Protein AF-A0A6G0UX53-F1 (afdb_monomer)

Nearest PDB structures (foldseek):
  3hiu-assembly1_B  TM=3.115E-01  e=7.533E+00  Xanthomonas campestris pv. campestris
  7sqc-assembly1_1H  TM=2.132E-01  e=3.602E+00  Chlamydomonas reinhardtii
  4e40-assembly1_A  TM=2.428E-01  e=8.931E+00  Trypanosoma congolense IL3000

pLDDT: mean 70.77, std 13.59, range [37.44, 91.38]

Foldseek 3Di:
DDDDVVVVVVVVLVPPPDPDPPPVSVVVVVVVVVVVVVVVVCVVCVCVVPPDVLLVQFPDDPVLSVLLNVLLVLLVVLLVVLVVDDDDDPVVVVSVVLNVLSVVLSVVLSVLRSDPDPDAPVNDDDPPDDPVVVCVVPPPPDPPPVCVVVVVVVVVRVVVNVVSSVVSVVSSVSSVVSSVVSVVVVVVVVVVVD

Solvent-accessible surface area (backbone atoms only — not comparable to full-atom values): 11468 Å² total; per-residue (Å²): 136,86,75,67,73,70,64,48,59,69,50,49,76,75,66,71,89,58,102,65,59,69,64,58,54,52,51,50,52,51,48,53,50,51,53,51,51,49,50,52,48,52,56,46,49,64,38,49,79,69,43,51,67,58,54,70,62,37,88,55,57,71,68,59,46,51,47,52,53,52,50,50,53,50,52,52,50,51,47,52,54,57,70,71,52,91,71,72,70,76,63,41,57,61,48,50,52,52,48,50,51,51,53,50,50,50,53,48,46,55,61,64,52,48,46,100,58,96,73,46,91,86,76,52,85,73,78,87,72,55,68,67,59,52,41,68,74,63,48,93,61,75,71,71,70,64,46,56,58,53,51,55,50,52,50,53,50,51,52,48,51,49,55,52,50,54,51,50,53,50,49,50,51,53,49,51,52,55,51,47,56,48,49,55,50,53,52,51,54,56,64,72,78,106

Sequence (194 aa):
MNLPKEGLKMAECLEDTSNQDSDRNMDSCSFLKEQFDIFKHDYREAFDEHGHETLANLSLTPELKKEVVNTLRKLQKAKIGIESHNFKGEDRENIADLLYKISTVQQELERVSRGKTEFSIQNVELPKYDEDAIKALFGEQNPNIENNQAKKTIEKLCDFNRIFEDKISGVIGAAILLLNEYNEFEEYIKSINN

Structure (mmCIF, N/CA/C/O backbone):
data_AF-A0A6G0UX53-F1
#
_entry.id   AF-A0A6G0UX53-F1
#
loop_
_atom_site.group_PDB
_atom_site.id
_atom_site.type_symbol
_atom_site.label_atom_id
_atom_site.label_alt_id
_atom_site.label_comp_id
_atom_site.label_asym_id
_atom_site.label_entity_id
_atom_site.label_seq_id
_atom_site.pdbx_PDB_ins_code
_atom_site.Cartn_x
_atom_site.Cartn_y
_atom_site.Cartn_z
_atom_site.occupancy
_atom_site.B_iso_or_equiv
_atom_site.auth_seq_id
_atom_site.auth_comp_id
_atom_site.auth_asym_id
_atom_site.auth_atom_id
_atom_site.pdbx_PDB_model_num
ATOM 1 N N . MET A 1 1 ? 28.965 -22.938 -12.477 1.00 37.44 1 MET A N 1
ATOM 2 C CA . 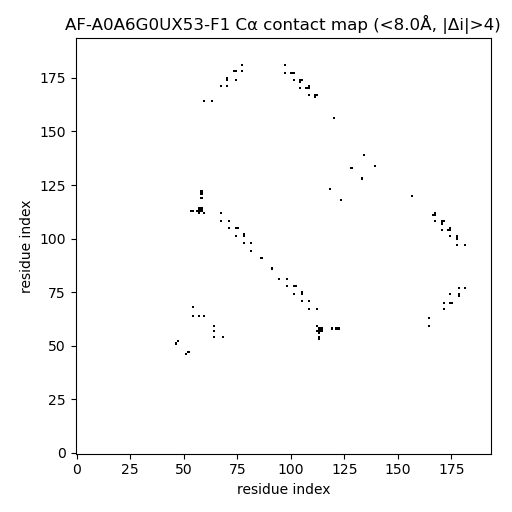MET A 1 1 ? 28.259 -22.079 -11.504 1.00 37.44 1 MET A CA 1
ATOM 3 C C . MET A 1 1 ? 28.703 -20.653 -11.762 1.00 37.44 1 MET A C 1
ATOM 5 O O . MET A 1 1 ? 29.869 -20.362 -11.544 1.00 37.44 1 MET A O 1
ATOM 9 N N . ASN A 1 2 ? 27.824 -19.817 -12.314 1.00 42.81 2 ASN A N 1
ATOM 10 C CA . ASN A 1 2 ? 28.111 -18.408 -12.580 1.00 42.81 2 ASN A CA 1
ATOM 11 C C . ASN A 1 2 ? 27.698 -17.588 -11.359 1.00 42.81 2 ASN A C 1
ATOM 13 O O . ASN A 1 2 ? 26.519 -17.550 -11.014 1.00 42.81 2 ASN A O 1
ATOM 17 N N . LEU A 1 3 ? 28.678 -16.974 -10.702 1.00 47.44 3 LEU A N 1
ATOM 18 C CA . LEU A 1 3 ? 28.453 -15.975 -9.664 1.00 47.44 3 LEU A CA 1
ATOM 19 C C . LEU A 1 3 ? 27.872 -14.687 -10.287 1.00 47.44 3 LEU A C 1
ATOM 21 O O . LEU A 1 3 ? 28.187 -14.371 -11.439 1.00 47.44 3 LEU A O 1
ATOM 25 N N . PRO A 1 4 ? 27.032 -13.938 -9.553 1.00 49.31 4 PRO A N 1
ATOM 26 C CA . PRO A 1 4 ? 26.495 -12.658 -10.006 1.00 49.31 4 PRO A CA 1
ATOM 27 C C . PRO A 1 4 ? 27.624 -11.635 -10.211 1.00 49.31 4 PRO A C 1
ATOM 29 O O . PRO A 1 4 ? 28.422 -11.377 -9.309 1.00 49.31 4 PRO A O 1
ATOM 32 N N . LYS A 1 5 ? 27.677 -11.040 -11.410 1.00 53.00 5 LYS A N 1
ATOM 33 C CA . LYS A 1 5 ? 28.740 -10.125 -11.875 1.00 53.00 5 LYS A CA 1
ATOM 34 C C . LYS A 1 5 ? 28.878 -8.829 -11.055 1.00 53.00 5 LYS A C 1
ATOM 36 O O . LYS A 1 5 ? 29.887 -8.147 -11.169 1.00 53.00 5 LYS A O 1
ATOM 41 N N . GLU A 1 6 ? 27.908 -8.494 -10.210 1.00 51.88 6 GLU A N 1
ATOM 42 C CA . GLU A 1 6 ? 27.932 -7.276 -9.384 1.00 51.88 6 GLU A CA 1
ATOM 43 C C . GLU A 1 6 ? 28.709 -7.451 -8.072 1.00 51.88 6 GLU A C 1
ATOM 45 O O . GLU A 1 6 ? 29.340 -6.508 -7.604 1.00 51.88 6 GLU A O 1
ATOM 50 N N . GLY A 1 7 ? 28.765 -8.672 -7.527 1.00 46.78 7 GLY A N 1
ATOM 51 C CA . GLY A 1 7 ? 29.632 -8.988 -6.384 1.00 46.78 7 GLY A CA 1
ATOM 52 C C . GLY A 1 7 ? 31.119 -9.019 -6.754 1.00 46.78 7 GLY A C 1
ATOM 53 O O . GLY A 1 7 ? 31.970 -8.814 -5.894 1.00 46.78 7 GLY A O 1
ATOM 54 N N . LEU A 1 8 ? 31.428 -9.219 -8.040 1.00 46.94 8 LEU A N 1
ATOM 55 C CA . LEU A 1 8 ? 32.789 -9.152 -8.575 1.00 46.94 8 LEU A CA 1
ATOM 56 C C . LEU A 1 8 ? 33.322 -7.715 -8.609 1.00 46.94 8 LEU A C 1
ATOM 58 O O . LEU A 1 8 ? 34.470 -7.520 -8.242 1.00 46.94 8 LEU A O 1
ATOM 62 N N . LYS A 1 9 ? 32.495 -6.703 -8.912 1.00 51.44 9 LYS A N 1
ATOM 63 C CA . LYS A 1 9 ? 32.919 -5.285 -8.895 1.00 51.44 9 LYS A CA 1
ATOM 64 C C . LYS A 1 9 ? 33.388 -4.804 -7.519 1.00 51.44 9 LYS A C 1
ATOM 66 O O . LYS A 1 9 ? 34.282 -3.974 -7.431 1.00 51.44 9 LYS A O 1
ATOM 71 N N . MET A 1 10 ? 32.797 -5.337 -6.449 1.00 51.09 10 MET A N 1
ATOM 72 C CA . MET A 1 10 ? 33.201 -5.029 -5.070 1.00 51.09 10 MET A CA 1
ATOM 73 C C . MET A 1 10 ? 34.500 -5.745 -4.664 1.00 51.09 10 MET A C 1
ATOM 75 O O . MET A 1 10 ? 35.209 -5.261 -3.786 1.00 51.09 10 MET A O 1
ATOM 79 N N . ALA A 1 11 ? 34.806 -6.889 -5.285 1.00 49.06 11 ALA A N 1
ATOM 80 C CA . ALA A 1 11 ? 36.058 -7.619 -5.088 1.00 49.06 11 ALA A CA 1
ATOM 81 C C . ALA A 1 11 ? 37.197 -7.063 -5.964 1.00 49.06 11 ALA A C 1
ATOM 83 O O . ALA A 1 11 ? 38.346 -7.045 -5.539 1.00 49.06 11 ALA A O 1
ATOM 84 N N . GLU A 1 12 ? 36.875 -6.532 -7.145 1.00 48.47 12 GLU A N 1
ATOM 85 C CA . GLU A 1 12 ? 37.822 -5.917 -8.083 1.00 48.47 12 GLU A CA 1
ATOM 86 C C . GLU A 1 12 ? 38.477 -4.653 -7.488 1.00 48.47 12 GLU A C 1
ATOM 88 O O . GLU A 1 12 ? 39.658 -4.410 -7.710 1.00 48.47 12 GLU A O 1
ATOM 93 N N . CYS A 1 13 ? 37.778 -3.919 -6.606 1.00 52.25 13 CYS A N 1
ATOM 94 C CA . CYS A 1 13 ? 38.358 -2.811 -5.827 1.00 52.25 13 CYS A CA 1
ATOM 95 C C . CYS A 1 13 ? 39.458 -3.234 -4.830 1.00 52.25 13 CYS A C 1
ATOM 97 O O . CYS A 1 13 ? 40.158 -2.368 -4.307 1.00 52.25 13 CYS A O 1
ATOM 99 N N . LEU A 1 14 ? 39.597 -4.530 -4.528 1.00 51.19 14 LEU A N 1
ATOM 100 C CA . LEU A 1 14 ? 40.622 -5.068 -3.625 1.00 51.19 14 LEU A CA 1
ATOM 101 C C . LEU A 1 14 ? 41.797 -5.726 -4.368 1.00 51.19 14 LEU A C 1
ATOM 103 O O . LEU A 1 14 ? 42.825 -5.975 -3.740 1.00 51.19 14 LEU A O 1
ATOM 107 N N . GLU A 1 15 ? 41.666 -5.996 -5.672 1.00 53.09 15 GLU A N 1
ATOM 108 C CA . GLU A 1 15 ? 42.663 -6.728 -6.471 1.00 53.09 15 GLU A CA 1
ATOM 109 C C . GLU A 1 15 ? 43.433 -5.860 -7.480 1.00 53.09 15 GLU A C 1
ATOM 111 O O . GLU A 1 15 ? 44.261 -6.386 -8.224 1.00 53.09 15 GLU A O 1
ATOM 116 N N . ASP A 1 16 ? 43.244 -4.537 -7.495 1.00 51.94 16 ASP A N 1
ATOM 117 C CA . ASP A 1 16 ? 43.984 -3.673 -8.418 1.00 51.94 16 ASP A CA 1
ATOM 118 C C . ASP A 1 16 ? 45.380 -3.325 -7.866 1.00 51.94 16 ASP A C 1
ATOM 120 O O . ASP A 1 16 ? 45.638 -2.286 -7.254 1.00 51.94 16 ASP A O 1
ATOM 124 N N . THR A 1 17 ? 46.313 -4.259 -8.059 1.00 54.50 17 THR A N 1
ATOM 125 C CA . THR A 1 17 ? 47.750 -4.081 -7.831 1.00 54.50 17 THR A CA 1
ATOM 126 C C . THR A 1 17 ? 48.384 -3.274 -8.964 1.00 54.50 17 THR A C 1
ATOM 128 O O . THR A 1 17 ? 49.238 -3.775 -9.701 1.00 54.50 17 THR A O 1
ATOM 131 N N . SER A 1 18 ? 48.001 -2.010 -9.119 1.00 53.88 18 SER A N 1
ATOM 132 C CA . SER A 1 18 ? 48.781 -1.079 -9.930 1.00 53.88 18 SER A CA 1
ATOM 133 C C . SER A 1 18 ? 48.847 0.291 -9.261 1.00 53.88 18 SER A C 1
ATOM 135 O O . SER A 1 18 ? 47.868 0.794 -8.728 1.00 53.88 18 SER A O 1
ATOM 137 N N . ASN A 1 19 ? 50.059 0.845 -9.197 1.00 56.44 19 ASN A N 1
ATOM 138 C CA . ASN A 1 19 ? 50.432 2.076 -8.499 1.00 56.44 19 ASN A CA 1
ATOM 139 C C . ASN A 1 19 ? 49.679 3.325 -9.013 1.00 56.44 19 ASN A C 1
ATOM 141 O O . ASN A 1 19 ? 50.285 4.186 -9.652 1.00 56.44 19 ASN A O 1
ATOM 145 N N . GLN A 1 20 ? 48.383 3.452 -8.733 1.00 57.09 20 GLN A N 1
ATOM 146 C CA . GLN A 1 20 ? 47.599 4.657 -8.989 1.00 57.09 20 GLN A CA 1
ATOM 147 C C . GLN A 1 20 ? 46.840 5.093 -7.732 1.00 57.09 20 GLN A C 1
ATOM 149 O O . GLN A 1 20 ? 45.998 4.375 -7.209 1.00 57.09 20 GLN A O 1
ATOM 154 N N . ASP A 1 21 ? 47.218 6.286 -7.258 1.00 62.38 21 ASP A N 1
ATOM 155 C CA . ASP A 1 21 ? 46.552 7.179 -6.303 1.00 62.38 21 ASP A CA 1
ATOM 156 C C . ASP A 1 21 ? 45.570 6.514 -5.320 1.00 62.38 21 ASP A C 1
ATOM 158 O O . ASP A 1 21 ? 44.351 6.663 -5.427 1.00 62.38 21 ASP A O 1
ATOM 162 N N . SER A 1 22 ? 46.115 5.863 -4.286 1.00 62.09 22 SER A N 1
ATOM 163 C CA . SER A 1 22 ? 45.350 5.410 -3.110 1.00 62.09 22 SER A CA 1
ATOM 164 C C . SER A 1 22 ? 44.462 6.521 -2.527 1.00 62.09 22 SER A C 1
ATOM 166 O O . SER A 1 22 ? 43.356 6.239 -2.066 1.00 62.09 22 SER A O 1
ATOM 168 N N . ASP A 1 23 ? 44.919 7.776 -2.584 1.00 69.00 23 ASP A N 1
ATOM 169 C CA . ASP A 1 23 ? 44.151 8.943 -2.139 1.00 69.00 23 ASP A CA 1
ATOM 170 C C . ASP A 1 23 ? 42.909 9.180 -3.009 1.00 69.00 23 ASP A C 1
ATOM 172 O O . ASP A 1 23 ? 41.821 9.374 -2.476 1.00 69.00 23 ASP A O 1
ATOM 176 N N . ARG A 1 24 ? 43.007 9.046 -4.340 1.00 69.75 24 ARG A N 1
ATOM 177 C CA . ARG A 1 24 ? 41.840 9.176 -5.232 1.00 69.75 24 ARG A CA 1
ATOM 178 C C . ARG A 1 24 ? 40.802 8.088 -4.998 1.00 69.75 24 ARG A C 1
ATOM 180 O O . ARG A 1 24 ? 39.605 8.366 -5.057 1.00 69.75 24 ARG A O 1
ATOM 187 N N . ASN A 1 25 ? 41.239 6.858 -4.734 1.00 66.81 25 ASN A N 1
ATOM 188 C CA . ASN A 1 25 ? 40.312 5.774 -4.420 1.00 66.81 25 ASN A CA 1
ATOM 189 C C . ASN A 1 25 ? 39.605 6.023 -3.083 1.00 66.81 25 ASN A C 1
ATOM 191 O O . ASN A 1 25 ? 38.387 5.854 -2.998 1.00 66.81 25 ASN A O 1
ATOM 195 N N . MET A 1 26 ? 40.32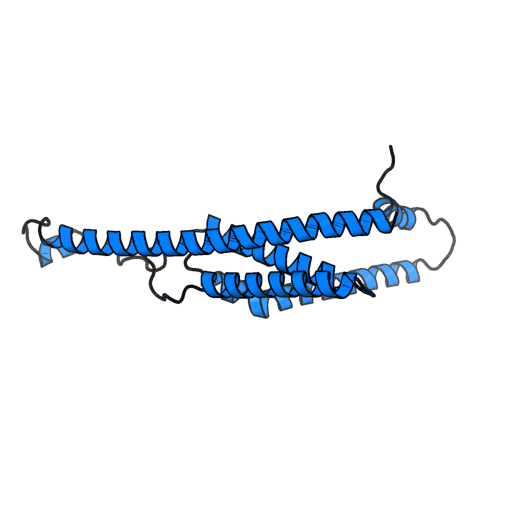8 6.507 -2.073 1.00 73.06 26 MET A N 1
ATOM 196 C CA . MET A 1 26 ? 39.757 6.874 -0.778 1.00 73.06 26 MET A CA 1
ATOM 197 C C . MET A 1 26 ? 38.771 8.049 -0.886 1.00 73.06 26 MET A C 1
ATOM 199 O O . MET A 1 26 ? 37.683 7.981 -0.306 1.00 73.06 26 MET A O 1
ATOM 203 N N . ASP A 1 27 ? 39.093 9.067 -1.685 1.00 74.12 27 ASP A N 1
ATOM 204 C CA . ASP A 1 27 ? 38.204 10.195 -1.977 1.00 74.12 27 ASP A CA 1
ATOM 205 C C . ASP A 1 27 ? 36.942 9.731 -2.714 1.00 74.12 27 ASP A C 1
ATOM 207 O O . ASP A 1 27 ? 35.829 10.107 -2.345 1.00 74.12 27 ASP A O 1
ATOM 211 N N . SER A 1 28 ? 37.083 8.846 -3.707 1.00 73.38 28 SER A N 1
ATOM 212 C CA . SER A 1 28 ? 35.943 8.313 -4.464 1.00 73.38 28 SER A CA 1
ATOM 213 C C . SER A 1 28 ? 35.008 7.462 -3.598 1.00 73.38 28 SER A C 1
ATOM 215 O O . SER A 1 28 ? 33.789 7.600 -3.684 1.00 73.38 28 SER A O 1
ATOM 217 N N . CYS A 1 29 ? 35.557 6.633 -2.705 1.00 76.06 29 CYS A N 1
ATOM 218 C CA . CYS A 1 29 ? 34.770 5.826 -1.774 1.00 76.06 29 CYS A CA 1
ATOM 219 C C . CYS A 1 29 ? 34.056 6.701 -0.741 1.00 76.06 29 CYS A C 1
ATOM 221 O O . CYS A 1 29 ? 32.897 6.447 -0.410 1.00 76.06 29 CYS A O 1
ATOM 223 N N . SER A 1 30 ? 34.732 7.743 -0.253 1.00 78.12 30 SER A N 1
ATOM 224 C CA . SER A 1 30 ? 34.153 8.706 0.687 1.00 78.12 30 SER A CA 1
ATOM 225 C C . SER A 1 30 ? 33.015 9.492 0.036 1.00 78.12 30 SER A C 1
ATOM 227 O O . SER A 1 30 ? 31.933 9.581 0.614 1.00 78.12 30 SER A O 1
ATOM 229 N N . PHE A 1 31 ? 33.209 9.948 -1.203 1.00 83.00 31 PHE A N 1
ATOM 230 C CA . PHE A 1 31 ? 32.180 10.618 -1.994 1.00 83.00 31 PHE A CA 1
ATOM 231 C C . PHE A 1 31 ? 30.973 9.709 -2.262 1.00 83.00 31 PHE A C 1
ATOM 233 O O . PHE A 1 31 ? 29.835 10.109 -2.036 1.00 83.00 31 PHE A O 1
ATOM 240 N N . LEU A 1 32 ? 31.193 8.461 -2.690 1.00 79.75 32 LEU A N 1
ATOM 241 C CA . LEU A 1 32 ? 30.105 7.505 -2.935 1.00 79.75 32 LEU A CA 1
ATOM 242 C C . LEU A 1 32 ? 29.309 7.197 -1.664 1.00 79.75 32 LEU A C 1
ATOM 244 O O . LEU A 1 32 ? 28.085 7.076 -1.713 1.00 79.75 32 LEU A O 1
ATOM 248 N N . LYS A 1 33 ? 29.991 7.098 -0.521 1.00 82.50 33 LYS A N 1
ATOM 249 C CA . LYS A 1 33 ? 29.342 6.916 0.777 1.00 82.50 33 LYS A CA 1
ATOM 250 C C . LYS A 1 33 ? 28.481 8.125 1.144 1.00 82.50 33 LYS A C 1
ATOM 252 O O . LYS A 1 33 ? 27.339 7.936 1.548 1.00 82.50 33 LYS A O 1
ATOM 257 N N . GLU A 1 34 ? 28.994 9.336 0.954 1.00 85.38 34 GLU A N 1
ATOM 258 C CA . GLU A 1 34 ? 28.255 10.574 1.208 1.00 85.38 34 GLU A CA 1
ATOM 259 C C . GLU A 1 34 ? 27.025 10.698 0.295 1.00 85.38 34 GLU A C 1
ATOM 261 O O . GLU A 1 34 ? 25.928 10.957 0.779 1.00 85.38 34 GLU A O 1
ATOM 266 N N . GLN A 1 35 ? 27.158 10.396 -1.001 1.00 85.62 35 GLN A N 1
ATOM 267 C CA . GLN A 1 35 ? 26.024 10.360 -1.934 1.00 85.62 35 GLN A CA 1
ATOM 268 C C . GLN A 1 35 ? 24.976 9.310 -1.543 1.00 85.62 35 GLN A C 1
ATOM 270 O O . GLN A 1 35 ? 23.776 9.555 -1.653 1.00 85.62 35 GLN A O 1
ATOM 275 N N . PHE A 1 36 ? 25.405 8.145 -1.054 1.00 80.50 36 PHE A N 1
ATOM 276 C CA . PHE A 1 36 ? 24.488 7.119 -0.565 1.00 80.50 36 PHE A CA 1
ATOM 277 C C . PHE A 1 36 ? 23.784 7.529 0.737 1.00 80.50 36 PHE A C 1
ATOM 279 O O . PHE A 1 36 ? 22.617 7.191 0.946 1.00 80.50 36 PHE A O 1
ATOM 286 N N . ASP A 1 37 ? 24.470 8.258 1.618 1.00 79.75 37 ASP A N 1
ATOM 287 C CA . ASP A 1 37 ? 23.883 8.807 2.840 1.00 79.75 37 ASP A CA 1
ATOM 288 C C . ASP A 1 37 ? 22.863 9.913 2.529 1.00 79.75 37 ASP A C 1
ATOM 290 O O . ASP A 1 37 ? 21.768 9.874 3.092 1.00 79.75 37 ASP A O 1
ATOM 294 N N . ILE A 1 38 ? 23.157 10.800 1.571 1.00 83.19 38 ILE A N 1
ATOM 295 C CA . ILE A 1 38 ? 22.213 11.799 1.041 1.00 83.19 38 ILE A CA 1
ATOM 296 C C . ILE A 1 38 ? 21.000 11.105 0.422 1.00 83.19 38 ILE A C 1
ATOM 298 O O . ILE A 1 38 ? 19.874 11.374 0.818 1.00 83.19 38 ILE A O 1
ATOM 302 N N . PHE A 1 39 ? 21.206 10.119 -0.455 1.00 79.31 39 PHE A N 1
ATOM 303 C CA . PHE A 1 39 ? 20.105 9.357 -1.045 1.00 79.31 39 PHE A CA 1
ATOM 304 C C . PHE A 1 39 ? 19.214 8.698 0.017 1.00 79.31 39 PHE A C 1
ATOM 306 O O . PHE A 1 39 ? 17.992 8.740 -0.088 1.00 79.31 39 PHE A O 1
ATOM 313 N N . LYS A 1 40 ? 19.795 8.086 1.058 1.00 77.56 40 LYS A N 1
ATOM 314 C CA . LYS A 1 40 ? 19.013 7.510 2.165 1.00 77.56 40 LYS A CA 1
ATOM 315 C C . LYS A 1 40 ? 18.251 8.577 2.940 1.00 77.56 40 LYS A C 1
ATOM 317 O O . LYS A 1 40 ? 17.145 8.288 3.388 1.00 77.56 40 LYS A O 1
ATOM 322 N N . HIS A 1 41 ? 18.855 9.740 3.159 1.00 76.19 41 HIS A N 1
ATOM 323 C CA . HIS A 1 41 ? 18.214 10.858 3.835 1.00 76.19 41 HIS A CA 1
ATOM 324 C C . HIS A 1 41 ? 17.018 11.349 3.021 1.00 76.19 41 HIS A C 1
ATOM 326 O O . HIS A 1 41 ? 15.901 11.284 3.518 1.00 76.19 41 HIS A O 1
ATOM 332 N N . ASP A 1 42 ? 17.226 11.676 1.747 1.00 70.81 42 ASP A N 1
ATOM 333 C CA . ASP A 1 42 ? 16.191 12.153 0.828 1.00 70.81 42 ASP A CA 1
ATOM 334 C C . ASP A 1 42 ? 15.087 11.108 0.626 1.00 70.81 42 ASP A C 1
ATOM 336 O O . ASP A 1 42 ? 13.905 11.432 0.606 1.00 70.81 42 ASP A O 1
ATOM 340 N N . TYR A 1 43 ? 15.444 9.822 0.541 1.00 68.50 43 TYR A N 1
ATOM 341 C CA . TYR A 1 43 ? 14.478 8.727 0.453 1.00 68.50 43 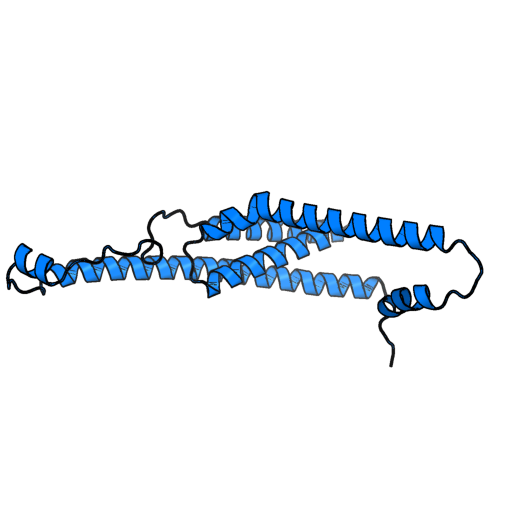TYR A CA 1
ATOM 342 C C . TYR A 1 43 ? 13.635 8.591 1.729 1.00 68.50 43 TYR A C 1
ATOM 344 O O . TYR A 1 43 ? 12.458 8.235 1.654 1.00 68.50 43 TYR A O 1
ATOM 352 N N . ARG A 1 44 ? 14.218 8.848 2.909 1.00 64.88 44 ARG A N 1
ATOM 353 C CA . ARG A 1 44 ? 13.491 8.833 4.188 1.00 64.88 44 ARG A CA 1
ATOM 354 C C . ARG A 1 44 ? 12.645 10.089 4.361 1.00 64.88 44 ARG A C 1
ATOM 356 O O . ARG A 1 44 ? 11.480 9.939 4.694 1.00 64.88 44 ARG A O 1
ATOM 363 N N . GLU A 1 45 ? 13.170 11.275 4.065 1.00 59.16 45 GLU A N 1
ATOM 364 C CA . GLU A 1 45 ? 12.415 12.534 4.111 1.00 59.16 45 GLU A CA 1
ATOM 365 C C . GLU A 1 45 ? 11.256 12.541 3.115 1.00 59.16 45 GLU A C 1
ATOM 367 O O . GLU A 1 45 ? 10.136 12.843 3.508 1.00 59.16 45 GLU A O 1
ATOM 372 N N . ALA A 1 46 ? 11.457 12.100 1.869 1.00 59.09 46 ALA A N 1
ATOM 373 C CA . ALA A 1 46 ? 10.371 11.972 0.894 1.00 59.09 46 ALA A CA 1
ATOM 374 C C . ALA A 1 46 ? 9.297 10.958 1.335 1.00 59.09 46 ALA A C 1
ATOM 376 O O . ALA A 1 46 ? 8.129 11.065 0.956 1.00 59.09 46 ALA A O 1
ATOM 377 N N . PHE A 1 47 ? 9.678 9.961 2.140 1.00 53.22 47 PHE A N 1
ATOM 378 C CA . PHE A 1 47 ? 8.741 9.008 2.733 1.00 53.22 47 PHE A CA 1
ATOM 379 C C . PHE A 1 47 ? 8.062 9.560 4.000 1.00 53.22 47 PHE A C 1
ATOM 381 O O . PHE A 1 47 ? 6.904 9.236 4.258 1.00 53.22 47 PHE A O 1
ATOM 388 N N . ASP A 1 48 ? 8.733 10.409 4.773 1.00 50.06 48 ASP A N 1
ATOM 389 C CA . ASP A 1 48 ? 8.202 11.018 5.994 1.00 50.06 48 ASP A CA 1
ATOM 390 C C . ASP A 1 48 ? 7.286 12.216 5.691 1.00 50.06 48 ASP A C 1
ATOM 392 O O . ASP A 1 48 ? 6.247 12.349 6.336 1.00 50.06 48 ASP A O 1
ATOM 396 N N . GLU A 1 49 ? 7.573 13.007 4.652 1.00 49.47 49 GLU A N 1
ATOM 397 C CA . GLU A 1 49 ? 6.777 14.176 4.249 1.00 49.47 49 GLU A CA 1
ATOM 398 C C . GLU A 1 49 ? 5.360 13.790 3.778 1.00 49.47 49 GLU A C 1
ATOM 400 O O . GLU A 1 49 ? 4.440 14.601 3.848 1.00 49.47 49 GLU A O 1
ATOM 405 N N . HIS A 1 50 ? 5.153 12.559 3.286 1.00 46.59 50 HIS A N 1
ATOM 406 C CA . HIS A 1 50 ? 3.861 12.114 2.729 1.00 46.59 50 HIS A CA 1
ATOM 407 C C . HIS A 1 50 ? 3.354 10.757 3.252 1.00 46.59 50 HIS A C 1
ATOM 409 O O . HIS A 1 50 ? 2.167 10.455 3.086 1.00 46.59 50 HIS A O 1
ATOM 415 N N . GLY A 1 51 ? 4.209 9.933 3.867 1.00 46.00 51 GLY A N 1
ATOM 416 C CA . GLY A 1 51 ? 3.928 8.526 4.166 1.00 46.00 51 GLY A CA 1
ATOM 417 C C . GLY A 1 51 ? 3.790 8.197 5.651 1.00 46.00 51 GLY A C 1
ATOM 418 O O . GLY A 1 51 ? 2.818 7.562 6.034 1.00 46.00 51 GLY A O 1
ATOM 419 N N . HIS A 1 52 ? 4.712 8.582 6.534 1.00 47.62 52 HIS A N 1
ATOM 420 C CA . HIS A 1 52 ? 4.660 8.068 7.915 1.00 47.62 52 HIS A CA 1
ATOM 421 C C . HIS A 1 52 ? 3.544 8.682 8.781 1.00 47.62 52 HIS A C 1
ATOM 423 O O . HIS A 1 52 ? 2.874 7.951 9.519 1.00 47.62 52 HIS A O 1
ATOM 429 N N . GLU A 1 53 ? 3.290 9.986 8.658 1.00 48.84 53 GLU A N 1
ATOM 430 C CA . GLU A 1 53 ? 2.266 10.695 9.443 1.00 48.84 53 GLU A CA 1
ATOM 431 C C . GLU A 1 53 ? 0.834 10.325 9.004 1.00 48.84 53 GLU A C 1
ATOM 433 O O . GLU A 1 53 ? -0.066 10.122 9.820 1.00 48.84 53 GLU A O 1
ATOM 438 N N . THR A 1 54 ? 0.632 10.110 7.703 1.00 50.88 54 THR A N 1
ATOM 439 C CA . THR A 1 54 ? -0.621 9.608 7.111 1.00 50.88 54 THR A CA 1
ATOM 440 C C . THR A 1 54 ? -0.895 8.146 7.461 1.00 50.88 54 THR A C 1
ATOM 442 O O . THR A 1 54 ? -2.057 7.751 7.561 1.00 50.88 54 THR A O 1
ATOM 445 N N . LEU A 1 55 ? 0.150 7.344 7.691 1.00 50.06 55 LEU A N 1
ATOM 446 C CA . LEU A 1 55 ? 0.028 5.945 8.103 1.00 50.06 55 LEU A CA 1
ATOM 447 C C . LEU A 1 55 ? -0.195 5.786 9.615 1.00 50.06 55 LEU A C 1
ATOM 449 O O . LEU A 1 55 ? -0.838 4.822 10.035 1.00 50.06 55 LEU A O 1
ATOM 453 N N . ALA A 1 56 ? 0.310 6.694 10.456 1.00 50.38 56 ALA A N 1
ATOM 454 C CA . ALA A 1 56 ? 0.087 6.664 11.906 1.00 50.38 56 ALA A CA 1
ATOM 455 C C . ALA A 1 56 ? -1.412 6.729 12.254 1.00 50.38 56 ALA A C 1
ATOM 457 O O . ALA A 1 56 ? -1.862 5.980 13.118 1.00 50.38 56 ALA A O 1
ATOM 458 N N . ASN A 1 57 ? -2.180 7.498 11.478 1.00 52.41 57 ASN A N 1
ATOM 459 C CA . ASN A 1 57 ? -3.612 7.746 11.670 1.00 52.41 57 ASN A CA 1
ATOM 460 C C . ASN A 1 57 ? -4.546 6.678 11.063 1.00 52.41 57 ASN A C 1
ATOM 462 O O . ASN A 1 57 ? -5.764 6.845 11.061 1.00 52.41 57 ASN A O 1
ATOM 466 N N . LEU A 1 58 ? -4.007 5.575 10.536 1.00 56.06 58 LEU A N 1
ATOM 467 C CA . LEU A 1 58 ? -4.820 4.478 10.007 1.00 56.06 58 LEU A CA 1
ATOM 468 C C . LEU A 1 58 ? -5.527 3.726 11.143 1.00 56.06 58 LEU A C 1
ATOM 470 O O . LEU A 1 58 ? -4.872 3.025 11.913 1.00 56.06 58 LEU A O 1
ATOM 474 N N . SER A 1 59 ? -6.859 3.814 11.191 1.00 61.03 59 SER A N 1
ATOM 475 C CA . SER A 1 59 ? -7.732 2.990 12.044 1.00 61.03 59 SER A CA 1
ATOM 476 C C . SER A 1 59 ? -7.884 1.567 11.473 1.00 61.03 59 SER A C 1
ATOM 478 O O . SER A 1 59 ? -8.991 1.127 11.161 1.00 61.03 59 SER A O 1
ATOM 480 N N . LEU A 1 60 ? -6.769 0.868 11.267 1.00 67.06 60 LEU A N 1
ATOM 481 C CA . LEU A 1 60 ? -6.742 -0.491 10.725 1.00 67.06 60 LEU A CA 1
ATOM 482 C C . LEU A 1 60 ? -6.088 -1.446 11.712 1.00 67.06 60 LEU A C 1
ATOM 484 O O . LEU A 1 60 ? -5.191 -1.055 12.464 1.00 67.06 60 LEU A O 1
ATOM 488 N N . THR A 1 61 ? -6.478 -2.716 11.628 1.00 72.69 61 THR A N 1
ATOM 489 C CA . THR A 1 61 ? -5.757 -3.806 12.285 1.00 72.69 61 THR A CA 1
ATOM 490 C C . THR A 1 61 ? -4.275 -3.786 11.884 1.00 72.69 61 THR A C 1
ATOM 492 O O . THR A 1 61 ? -3.931 -3.404 10.755 1.00 72.69 61 THR A O 1
ATOM 495 N N . PRO A 1 62 ? -3.356 -4.152 12.794 1.00 74.62 62 PRO A N 1
ATOM 496 C CA . PRO A 1 62 ? -1.920 -4.050 12.542 1.00 74.62 62 PRO A CA 1
ATOM 497 C C . PRO A 1 62 ? -1.472 -4.891 11.336 1.00 74.62 62 PRO A C 1
ATOM 499 O O . PRO A 1 62 ? -0.570 -4.478 10.600 1.00 74.62 62 PRO A O 1
ATOM 502 N N . GLU A 1 63 ? -2.125 -6.027 11.087 1.00 79.75 63 GLU A N 1
ATOM 503 C CA . GLU A 1 63 ? -1.898 -6.881 9.922 1.00 79.75 63 GLU A CA 1
ATOM 504 C C . GLU A 1 63 ? -2.278 -6.167 8.620 1.00 79.75 63 GLU A C 1
ATOM 506 O O . GLU A 1 63 ? -1.442 -6.041 7.721 1.00 79.75 63 GLU A O 1
ATOM 511 N N . LEU A 1 64 ? -3.500 -5.629 8.542 1.00 79.56 64 LEU A N 1
ATOM 512 C CA . LEU A 1 64 ? -4.005 -4.947 7.351 1.00 79.56 64 LEU A CA 1
ATOM 513 C C . LEU A 1 64 ? -3.235 -3.650 7.081 1.00 79.56 64 LEU A C 1
ATOM 515 O O . LEU A 1 64 ? -2.895 -3.344 5.941 1.00 79.56 64 LEU A O 1
ATOM 519 N N . LYS A 1 65 ? -2.861 -2.916 8.133 1.00 78.50 65 LYS A N 1
ATOM 520 C CA . LYS A 1 65 ? -1.992 -1.736 8.041 1.00 78.50 65 LYS A CA 1
ATOM 521 C C . LYS A 1 65 ? -0.649 -2.077 7.399 1.00 78.50 65 LYS A C 1
ATOM 523 O O . LYS A 1 65 ? -0.194 -1.373 6.497 1.00 78.50 65 LYS A O 1
ATOM 528 N N . LYS A 1 66 ? -0.009 -3.162 7.842 1.00 83.69 66 LYS A N 1
ATOM 529 C CA . LYS A 1 66 ? 1.249 -3.641 7.257 1.00 83.69 66 LYS A CA 1
ATOM 530 C C . LYS A 1 66 ? 1.065 -4.023 5.790 1.00 83.69 66 LYS A C 1
ATOM 532 O O . LYS A 1 66 ? 1.941 -3.731 4.975 1.00 83.69 66 LYS A O 1
ATOM 537 N N . GLU A 1 67 ? -0.049 -4.665 5.457 1.00 84.50 67 GLU A N 1
ATOM 538 C CA . GLU A 1 67 ? -0.364 -5.055 4.088 1.00 84.50 67 GLU A CA 1
ATOM 539 C C . GLU A 1 67 ? -0.521 -3.834 3.176 1.00 84.50 67 GLU A C 1
ATOM 541 O O . GLU A 1 67 ? 0.220 -3.740 2.199 1.00 84.50 67 GLU A O 1
ATOM 546 N N . VAL A 1 68 ? -1.337 -2.847 3.572 1.00 84.12 68 VAL A N 1
ATOM 547 C CA . VAL A 1 68 ? -1.519 -1.564 2.866 1.00 84.12 68 VAL A CA 1
ATOM 548 C C . VAL A 1 68 ? -0.174 -0.893 2.576 1.00 84.12 68 VAL A C 1
ATOM 550 O O . VAL A 1 68 ? 0.115 -0.548 1.428 1.00 84.12 68 VAL A O 1
ATOM 553 N N . VAL A 1 69 ? 0.683 -0.754 3.594 1.00 81.62 69 VAL A N 1
ATOM 554 C CA . VAL A 1 69 ? 2.009 -0.126 3.453 1.00 81.62 69 VAL A CA 1
ATOM 555 C C . VAL A 1 69 ? 2.890 -0.888 2.470 1.00 81.62 69 VAL A C 1
ATOM 557 O O . VAL A 1 69 ? 3.562 -0.286 1.631 1.00 81.62 69 VAL A O 1
ATOM 560 N N . ASN A 1 70 ? 2.900 -2.216 2.559 1.00 86.62 70 ASN A N 1
ATOM 561 C CA . ASN A 1 70 ? 3.691 -3.042 1.659 1.00 86.62 70 ASN A CA 1
ATOM 562 C C . ASN A 1 70 ? 3.195 -2.934 0.215 1.00 86.62 70 ASN A C 1
ATOM 564 O O . ASN A 1 70 ? 4.022 -2.821 -0.690 1.00 86.62 70 ASN A O 1
ATOM 568 N N . THR A 1 71 ? 1.880 -2.934 -0.013 1.00 86.06 71 THR A N 1
ATOM 569 C CA . THR A 1 71 ? 1.306 -2.730 -1.350 1.00 86.06 71 THR A CA 1
ATOM 570 C C . THR A 1 71 ? 1.613 -1.348 -1.908 1.00 86.06 71 THR A C 1
ATOM 572 O O . THR A 1 71 ? 2.077 -1.269 -3.041 1.00 86.06 71 THR A O 1
ATOM 575 N N . LEU A 1 72 ? 1.470 -0.276 -1.121 1.00 84.38 72 LEU A N 1
ATOM 576 C CA . LEU A 1 72 ? 1.813 1.085 -1.556 1.00 84.38 72 LEU A CA 1
ATOM 577 C C . LEU A 1 72 ? 3.282 1.188 -1.971 1.00 84.38 72 LEU A C 1
ATOM 579 O O . LEU A 1 72 ? 3.591 1.693 -3.047 1.00 84.38 72 LEU A O 1
ATOM 583 N N . ARG A 1 73 ? 4.195 0.621 -1.173 1.00 82.69 73 ARG A N 1
ATOM 584 C CA . ARG A 1 73 ? 5.626 0.584 -1.509 1.00 82.69 73 ARG A CA 1
ATOM 585 C C . ARG A 1 73 ? 5.904 -0.175 -2.802 1.00 82.69 73 ARG A C 1
ATOM 587 O O . ARG A 1 73 ? 6.758 0.245 -3.578 1.00 82.69 73 ARG A O 1
ATOM 594 N N . LYS A 1 74 ? 5.223 -1.299 -3.032 1.00 86.06 74 LYS A N 1
ATOM 595 C CA . LYS A 1 74 ? 5.370 -2.070 -4.274 1.00 86.06 74 LYS A CA 1
ATOM 596 C C . LYS A 1 74 ? 4.845 -1.289 -5.481 1.00 86.06 74 LYS A C 1
ATOM 598 O O . LYS A 1 74 ? 5.546 -1.233 -6.483 1.00 86.06 74 LYS A O 1
ATOM 603 N N . LEU A 1 75 ? 3.682 -0.643 -5.367 1.00 85.44 75 LEU A N 1
ATOM 604 C CA . LEU A 1 75 ? 3.111 0.197 -6.429 1.00 85.44 75 LEU A CA 1
ATOM 605 C C . LEU A 1 75 ? 4.024 1.379 -6.768 1.00 85.44 75 LEU A C 1
ATOM 607 O O . LEU A 1 75 ? 4.281 1.639 -7.939 1.00 85.44 75 LEU A O 1
ATOM 611 N N . GLN A 1 76 ? 4.581 2.045 -5.756 1.00 84.38 76 GLN A N 1
ATOM 612 C CA . GLN A 1 76 ? 5.512 3.153 -5.962 1.00 84.38 76 GLN A CA 1
ATOM 613 C C . GLN A 1 76 ? 6.806 2.695 -6.646 1.00 84.38 76 GLN A C 1
ATOM 615 O O . GLN A 1 76 ? 7.288 3.363 -7.557 1.00 84.38 76 GLN A O 1
ATOM 620 N N . LYS A 1 77 ? 7.346 1.532 -6.259 1.00 83.12 77 LYS A N 1
ATOM 621 C CA . LYS A 1 77 ? 8.495 0.929 -6.948 1.00 83.12 77 LYS A CA 1
ATOM 622 C C . LYS A 1 77 ? 8.181 0.589 -8.402 1.00 83.12 77 LYS A C 1
ATOM 624 O O . LYS A 1 77 ? 8.987 0.919 -9.261 1.00 83.12 77 LYS A O 1
ATOM 629 N N . ALA A 1 78 ? 7.028 -0.024 -8.671 1.00 82.06 78 ALA A N 1
ATOM 630 C CA . ALA A 1 78 ? 6.595 -0.343 -10.029 1.00 82.06 78 ALA A CA 1
ATOM 631 C C . ALA A 1 78 ? 6.453 0.928 -10.879 1.00 82.06 78 ALA A C 1
ATOM 633 O O . ALA A 1 78 ? 6.983 0.992 -11.982 1.00 82.06 78 ALA A O 1
ATOM 634 N N . LYS A 1 79 ? 5.835 1.982 -10.332 1.00 84.19 79 LYS A N 1
ATOM 635 C CA . LYS A 1 79 ? 5.714 3.286 -10.992 1.00 84.19 79 LYS A CA 1
ATOM 636 C C . LYS A 1 79 ? 7.080 3.865 -11.375 1.00 84.19 79 LYS A C 1
ATOM 638 O O . LYS A 1 79 ? 7.292 4.182 -12.540 1.00 84.19 79 LYS A O 1
ATOM 643 N N . ILE A 1 80 ? 8.011 3.951 -10.422 1.00 80.00 80 ILE A N 1
ATOM 644 C CA . ILE A 1 80 ? 9.367 4.467 -10.675 1.00 80.00 80 ILE A CA 1
ATOM 645 C C . ILE A 1 80 ? 10.110 3.576 -11.680 1.00 80.00 80 ILE A C 1
ATOM 647 O O . ILE A 1 80 ? 10.803 4.085 -12.556 1.00 80.00 80 ILE A O 1
ATOM 651 N N . GLY A 1 81 ? 9.952 2.252 -11.578 1.00 80.19 81 GLY A N 1
ATOM 652 C CA . GLY A 1 81 ? 10.537 1.292 -12.513 1.00 80.19 81 GLY A CA 1
ATOM 653 C C . GLY A 1 81 ? 10.079 1.558 -13.944 1.00 80.19 81 GLY A C 1
ATOM 654 O O . GLY A 1 81 ? 10.913 1.735 -14.830 1.00 80.19 81 GLY A O 1
ATOM 655 N N . ILE A 1 82 ? 8.769 1.706 -14.152 1.00 80.69 82 ILE A N 1
ATOM 656 C CA . ILE A 1 82 ? 8.195 2.065 -15.453 1.00 80.69 82 ILE A CA 1
ATOM 657 C C . ILE A 1 82 ? 8.732 3.422 -15.937 1.00 80.69 82 ILE A C 1
ATOM 659 O O . ILE A 1 82 ? 9.172 3.531 -17.078 1.00 80.69 82 ILE A O 1
ATOM 663 N N . GLU A 1 83 ? 8.727 4.451 -15.087 1.00 80.88 83 GLU A N 1
ATOM 664 C CA . GLU A 1 83 ? 9.187 5.803 -15.445 1.00 80.88 83 GLU A CA 1
ATOM 665 C C . GLU A 1 83 ? 10.682 5.858 -15.796 1.00 80.88 83 GLU A C 1
ATOM 667 O O . GLU A 1 83 ? 11.096 6.684 -16.609 1.00 80.88 83 GLU A O 1
ATOM 672 N N . SER A 1 84 ? 11.498 4.975 -15.213 1.00 77.19 84 SER A N 1
ATOM 673 C CA . SER A 1 84 ? 12.944 4.923 -15.456 1.00 77.19 84 SER A CA 1
ATOM 674 C C . SER A 1 84 ? 13.312 4.406 -16.851 1.00 77.19 84 SER A C 1
ATOM 676 O O . SER A 1 84 ? 14.420 4.642 -17.343 1.00 77.19 84 SER A O 1
ATOM 678 N N . HIS A 1 85 ? 12.387 3.715 -17.514 1.00 70.62 85 HIS A N 1
ATOM 679 C CA . HIS A 1 85 ? 12.602 3.161 -18.838 1.00 70.62 85 HIS A CA 1
ATOM 680 C C . HIS A 1 85 ? 12.157 4.149 -19.933 1.00 70.62 85 HIS A C 1
ATOM 682 O O . HIS A 1 85 ? 11.006 4.571 -20.023 1.00 70.62 85 HIS A O 1
ATOM 688 N N . ASN A 1 86 ? 13.087 4.507 -20.823 1.00 63.31 86 ASN A N 1
ATOM 689 C CA . ASN A 1 86 ? 12.821 5.387 -21.965 1.00 63.31 86 ASN A CA 1
ATOM 690 C C . ASN A 1 86 ? 12.192 4.612 -23.138 1.00 63.31 86 ASN A C 1
ATOM 692 O O . ASN A 1 86 ? 12.883 4.226 -24.084 1.00 63.31 86 ASN A O 1
ATOM 696 N N . PHE A 1 87 ? 10.878 4.394 -23.087 1.00 66.38 87 PHE A N 1
ATOM 697 C CA . PHE A 1 87 ? 10.134 3.691 -24.140 1.00 66.38 87 PHE A CA 1
ATOM 698 C C . PHE A 1 87 ? 9.841 4.568 -25.371 1.00 66.38 87 PHE A C 1
ATOM 700 O O . PHE A 1 87 ? 9.647 5.783 -25.271 1.00 66.38 87 PHE A O 1
ATOM 707 N N . LYS A 1 88 ? 9.775 3.944 -26.556 1.00 58.78 88 LYS A N 1
ATOM 708 C CA . LYS A 1 88 ? 9.444 4.579 -27.846 1.00 58.78 88 LYS A CA 1
ATOM 709 C C . LYS A 1 88 ? 8.404 3.732 -28.593 1.00 58.78 88 LYS A C 1
ATOM 711 O O . LYS A 1 88 ? 8.478 2.515 -28.531 1.00 58.78 88 LYS A O 1
ATOM 716 N N . GLY A 1 89 ? 7.504 4.361 -29.355 1.00 65.06 89 GLY A N 1
ATOM 717 C CA . GLY A 1 89 ? 6.539 3.658 -30.223 1.00 65.06 89 GLY A CA 1
ATOM 718 C C . GLY A 1 89 ? 5.249 3.209 -29.520 1.00 65.06 89 GLY A C 1
ATOM 719 O O . GLY A 1 89 ? 4.840 3.847 -28.552 1.00 65.06 89 GLY A O 1
ATOM 720 N N . GLU A 1 90 ? 4.612 2.143 -30.024 1.00 60.69 90 GLU A N 1
ATOM 721 C CA . GLU A 1 90 ? 3.317 1.597 -29.552 1.00 60.69 90 GLU A CA 1
ATOM 722 C C . GLU A 1 90 ? 3.363 1.079 -28.104 1.00 60.69 90 GLU A C 1
ATOM 724 O O . GLU A 1 90 ? 2.385 1.202 -27.368 1.00 60.69 90 GLU A O 1
ATOM 729 N N . ASP A 1 91 ? 4.528 0.620 -27.640 1.00 67.12 91 ASP A N 1
ATOM 730 C CA . ASP A 1 91 ? 4.730 0.218 -26.244 1.00 67.12 91 ASP A CA 1
ATOM 731 C C . ASP A 1 91 ? 4.473 1.380 -25.270 1.00 67.12 91 ASP A C 1
ATOM 733 O O . ASP A 1 91 ? 4.017 1.170 -24.149 1.00 67.12 91 ASP A O 1
ATOM 737 N N . ARG A 1 92 ? 4.674 2.634 -25.704 1.00 71.44 92 ARG A N 1
ATOM 738 C CA . ARG A 1 92 ? 4.454 3.821 -24.866 1.00 71.44 92 ARG A CA 1
ATOM 739 C C . ARG A 1 92 ? 2.991 3.991 -24.449 1.00 71.44 92 ARG A C 1
ATOM 741 O O . ARG A 1 92 ? 2.756 4.493 -23.354 1.00 71.44 92 ARG A O 1
ATOM 748 N N . GLU A 1 93 ? 2.027 3.607 -25.285 1.00 72.06 93 GLU A N 1
ATOM 749 C CA . GLU A 1 93 ? 0.599 3.758 -24.964 1.00 72.06 93 GLU A CA 1
ATOM 750 C C . GLU A 1 93 ? 0.137 2.720 -23.937 1.00 72.06 93 GLU A C 1
ATOM 752 O O . GLU A 1 93 ? -0.474 3.089 -22.934 1.00 72.06 93 GLU A O 1
ATOM 757 N N . ASN A 1 94 ? 0.516 1.450 -24.114 1.00 73.19 94 ASN A N 1
ATOM 758 C CA . ASN A 1 94 ? 0.205 0.380 -23.156 1.00 73.19 94 ASN A CA 1
ATOM 759 C C . ASN A 1 94 ? 0.844 0.640 -21.784 1.00 73.19 94 ASN A C 1
ATOM 761 O O . ASN A 1 94 ? 0.236 0.415 -20.738 1.00 73.19 94 ASN A O 1
ATOM 765 N N . ILE A 1 95 ? 2.064 1.175 -21.784 1.00 76.44 95 ILE A N 1
ATOM 766 C CA . ILE A 1 95 ? 2.797 1.521 -20.567 1.00 76.44 95 ILE A CA 1
ATOM 767 C C . ILE A 1 95 ? 2.200 2.754 -19.886 1.00 76.44 95 ILE A C 1
ATOM 769 O O . ILE A 1 95 ? 2.113 2.799 -18.659 1.00 76.44 95 ILE A O 1
ATOM 773 N N . ALA A 1 96 ? 1.761 3.748 -20.663 1.00 80.69 96 ALA A N 1
ATOM 774 C CA . ALA A 1 96 ? 1.065 4.910 -20.124 1.00 80.69 96 ALA A CA 1
ATOM 775 C C . ALA A 1 96 ? -0.268 4.518 -19.466 1.00 80.69 96 ALA A C 1
ATOM 777 O O . ALA A 1 96 ? -0.589 5.045 -18.400 1.00 80.69 96 ALA A O 1
ATOM 778 N N . ASP A 1 97 ? -1.006 3.568 -20.049 1.00 84.56 97 ASP A N 1
ATOM 779 C CA . ASP A 1 97 ? -2.234 3.024 -19.457 1.00 84.56 97 ASP A CA 1
ATOM 780 C C . ASP A 1 97 ? -1.948 2.253 -18.155 1.00 84.56 97 ASP A C 1
ATOM 782 O O . ASP A 1 97 ? -2.600 2.490 -17.135 1.00 84.56 97 ASP A O 1
ATOM 786 N N . LEU A 1 98 ? -0.913 1.404 -18.130 1.00 83.88 98 LEU A N 1
ATOM 787 C CA . LEU A 1 98 ? -0.488 0.701 -16.912 1.00 83.88 98 LEU A CA 1
ATOM 788 C C . LEU A 1 98 ? -0.068 1.678 -15.800 1.00 83.88 98 LEU A C 1
ATOM 790 O O . LEU A 1 98 ? -0.478 1.532 -14.647 1.00 83.88 98 LEU A O 1
ATOM 794 N N . LEU A 1 99 ? 0.699 2.715 -16.140 1.00 85.81 99 LEU A N 1
ATOM 795 C CA . LEU A 1 99 ? 1.139 3.742 -15.194 1.00 85.81 99 LEU A CA 1
ATOM 796 C C . LEU A 1 99 ? -0.050 4.546 -14.648 1.00 85.81 99 LEU A C 1
ATOM 798 O O . LEU A 1 99 ? -0.124 4.810 -13.444 1.00 85.81 99 LEU A O 1
ATOM 802 N N . TYR A 1 100 ? -1.018 4.881 -15.505 1.00 87.81 100 TYR A N 1
ATOM 803 C CA . TYR A 1 100 ? -2.259 5.535 -15.097 1.00 87.81 100 TYR A CA 1
ATOM 804 C C . TYR A 1 100 ? -3.074 4.663 -14.130 1.00 87.81 100 TYR A C 1
ATOM 806 O O . TYR A 1 100 ? -3.515 5.146 -13.081 1.00 87.81 100 TYR A O 1
ATOM 814 N N . LYS A 1 101 ? -3.223 3.366 -14.427 1.00 89.00 101 LYS A N 1
ATOM 815 C CA . LYS A 1 101 ? -3.910 2.396 -13.560 1.00 89.00 101 LYS A CA 1
ATOM 816 C C . LYS A 1 101 ? -3.224 2.257 -12.201 1.00 89.00 101 LYS A C 1
ATOM 818 O O . LYS A 1 101 ? -3.897 2.363 -11.175 1.00 89.00 101 LYS A O 1
ATOM 823 N N . ILE A 1 102 ? -1.896 2.112 -12.178 1.00 86.69 102 ILE A N 1
ATOM 824 C CA . ILE A 1 102 ? -1.096 2.043 -10.943 1.00 86.69 102 ILE A CA 1
ATOM 825 C C . ILE A 1 102 ? -1.282 3.313 -10.109 1.00 86.69 102 ILE A C 1
ATOM 827 O O . ILE A 1 102 ? -1.556 3.226 -8.913 1.00 86.69 102 ILE A O 1
ATOM 831 N N . SER A 1 103 ? -1.202 4.493 -10.732 1.00 86.38 103 SER A N 1
ATOM 832 C CA . SER A 1 103 ? -1.391 5.767 -10.030 1.00 86.38 103 SER A CA 1
ATOM 833 C C . SER A 1 103 ? -2.807 5.920 -9.468 1.00 86.38 103 SER A C 1
ATOM 835 O O . SER A 1 103 ? -2.980 6.463 -8.378 1.00 86.38 103 SER A O 1
ATOM 837 N N . THR A 1 104 ? -3.822 5.449 -10.193 1.00 89.44 104 THR A N 1
ATOM 838 C CA . THR A 1 104 ? -5.225 5.533 -9.766 1.00 89.44 104 THR A CA 1
ATOM 839 C C . THR A 1 104 ? -5.487 4.626 -8.566 1.00 89.44 104 THR A C 1
ATOM 841 O O . THR A 1 104 ? -6.032 5.081 -7.561 1.00 89.44 104 THR A O 1
ATOM 844 N N . VAL A 1 105 ? -5.027 3.372 -8.626 1.00 88.06 105 VAL A N 1
ATOM 845 C CA . VAL A 1 105 ? -5.160 2.413 -7.518 1.00 88.06 105 VAL A CA 1
ATOM 846 C C . VAL A 1 105 ? -4.346 2.847 -6.302 1.00 88.06 105 VAL A C 1
ATOM 848 O O . VAL A 1 105 ? -4.817 2.704 -5.177 1.00 88.06 105 VAL A O 1
ATOM 851 N N . GLN A 1 106 ? -3.166 3.441 -6.499 1.00 84.06 106 GLN A N 1
ATOM 852 C CA . GLN A 1 106 ? -2.383 4.007 -5.402 1.00 84.06 106 GLN A CA 1
ATOM 853 C C . GLN A 1 106 ? -3.152 5.127 -4.679 1.00 84.06 106 GLN A C 1
ATOM 855 O O . GLN A 1 106 ? -3.290 5.084 -3.457 1.00 84.06 106 GLN A O 1
ATOM 860 N N . GLN A 1 107 ? -3.709 6.092 -5.420 1.00 85.12 107 GLN A N 1
ATOM 861 C CA . GLN A 1 107 ? -4.508 7.179 -4.839 1.00 85.12 107 GLN A CA 1
ATOM 862 C C . GLN A 1 107 ? -5.777 6.668 -4.151 1.00 85.12 107 GLN A C 1
ATOM 864 O O . GLN A 1 107 ? -6.166 7.175 -3.097 1.00 85.12 107 GLN A O 1
ATOM 869 N N . GLU A 1 108 ? -6.442 5.670 -4.735 1.00 84.88 108 GLU A N 1
ATOM 870 C CA . GLU A 1 108 ? -7.620 5.058 -4.131 1.00 84.88 108 GLU A CA 1
ATOM 871 C C . GLU A 1 108 ? -7.266 4.337 -2.827 1.00 84.88 108 GLU A C 1
ATOM 873 O O . GLU A 1 108 ? -7.947 4.542 -1.821 1.00 84.88 108 GLU A O 1
ATOM 878 N N . LEU A 1 109 ? -6.176 3.566 -2.809 1.00 82.44 109 LEU A N 1
ATOM 879 C CA . LEU A 1 109 ? -5.715 2.858 -1.619 1.00 82.44 109 LEU A CA 1
ATOM 880 C C . LEU A 1 109 ? -5.363 3.836 -0.494 1.00 82.44 109 LEU A C 1
ATOM 882 O O . LEU A 1 109 ? -5.831 3.646 0.624 1.00 82.44 109 LEU A O 1
ATOM 886 N N . GLU A 1 110 ? -4.645 4.922 -0.795 1.00 80.00 110 GLU A N 1
ATOM 887 C CA . GLU A 1 110 ? -4.344 5.988 0.172 1.00 80.00 110 GLU A CA 1
ATOM 888 C C . GLU A 1 110 ? -5.613 6.679 0.693 1.00 80.00 110 GLU A C 1
ATOM 890 O O . GLU A 1 110 ? -5.731 6.989 1.881 1.00 80.00 110 GLU A O 1
ATOM 895 N N . ARG A 1 111 ? -6.592 6.927 -0.182 1.00 80.44 111 ARG A N 1
ATOM 896 C CA . ARG A 1 111 ? -7.849 7.584 0.194 1.00 80.44 111 ARG A CA 1
ATOM 897 C C . ARG A 1 111 ? -8.716 6.699 1.081 1.00 80.44 111 ARG A C 1
ATOM 899 O O . ARG A 1 111 ? -9.328 7.204 2.023 1.00 80.44 111 ARG A O 1
ATOM 906 N N . VAL A 1 112 ? -8.834 5.416 0.747 1.00 76.06 112 VAL A N 1
ATOM 907 C CA . VAL A 1 112 ? -9.670 4.466 1.488 1.00 76.06 112 VAL A CA 1
ATOM 908 C C . VAL A 1 112 ? -8.999 4.099 2.809 1.00 76.06 112 VAL A C 1
ATOM 910 O O . VAL A 1 112 ? -9.688 4.038 3.824 1.00 76.06 112 VAL A O 1
ATOM 913 N N . SER A 1 113 ? -7.670 3.956 2.836 1.00 70.88 113 SER A N 1
ATOM 914 C CA . SER A 1 113 ? -6.939 3.637 4.061 1.00 70.88 113 SER A CA 1
ATOM 915 C C . SER A 1 113 ? -7.029 4.764 5.092 1.00 70.88 113 SER A C 1
ATOM 917 O O . SER A 1 113 ? -7.218 4.485 6.270 1.00 70.88 113 SER A O 1
ATOM 919 N N . ARG A 1 114 ? -6.972 6.037 4.666 1.00 68.56 114 ARG A N 1
ATOM 920 C CA . ARG A 1 114 ? -6.965 7.222 5.551 1.00 68.56 114 ARG A CA 1
ATOM 921 C C . ARG A 1 114 ? -8.183 7.395 6.465 1.00 68.56 114 ARG A C 1
ATOM 923 O O . ARG A 1 114 ? -8.146 8.326 7.251 1.00 68.56 114 ARG A O 1
ATOM 930 N N . GLY A 1 115 ? -9.220 6.554 6.372 1.00 57.28 115 GLY A N 1
ATOM 931 C CA . GLY A 1 115 ? -10.306 6.438 7.355 1.00 57.28 115 GLY A CA 1
ATOM 932 C C . GLY A 1 115 ? -10.871 7.776 7.852 1.00 57.28 115 GLY A C 1
ATOM 933 O O . GLY A 1 115 ? -10.365 8.362 8.797 1.00 57.28 115 GLY A O 1
ATOM 934 N N . LYS A 1 116 ? -11.982 8.254 7.278 1.00 53.53 116 LYS A N 1
ATOM 935 C CA . LYS A 1 116 ? -12.626 9.533 7.667 1.00 53.53 116 LYS A CA 1
ATOM 936 C C . LYS A 1 116 ? -13.155 9.601 9.116 1.00 53.53 116 LYS A C 1
ATOM 938 O O . LYS A 1 116 ? -13.839 10.560 9.460 1.00 53.53 116 LYS A O 1
ATOM 943 N N . THR A 1 117 ? -12.938 8.585 9.938 1.00 52.19 117 THR A N 1
ATOM 944 C CA . THR A 1 117 ? -13.616 8.412 11.220 1.00 52.19 117 THR A CA 1
ATOM 945 C C . THR A 1 117 ? -12.634 8.590 12.369 1.00 52.19 117 THR A C 1
ATOM 947 O O . THR A 1 117 ? -11.858 7.692 12.679 1.00 52.19 117 THR A O 1
ATOM 950 N N . GLU A 1 118 ? -12.728 9.744 13.030 1.00 50.16 118 GLU A N 1
ATOM 951 C CA . GLU A 1 118 ? -12.024 10.100 14.276 1.00 50.16 118 GLU A CA 1
ATOM 952 C C . GLU A 1 118 ? -12.333 9.141 15.443 1.00 50.16 118 GLU A C 1
ATOM 954 O O . GLU A 1 118 ? -11.628 9.125 16.448 1.00 50.16 118 GLU A O 1
ATOM 959 N N . PHE A 1 119 ? -13.365 8.303 15.301 1.00 51.03 119 PHE A N 1
ATOM 960 C CA . PHE A 1 119 ? -13.811 7.352 16.309 1.00 51.03 119 PHE A CA 1
ATOM 961 C C . PHE A 1 119 ? -13.882 5.949 15.708 1.00 51.03 119 PHE A C 1
ATOM 963 O O . PHE A 1 119 ? -14.686 5.674 14.819 1.00 51.03 119 PHE A O 1
ATOM 970 N N . SER A 1 120 ? -13.048 5.054 16.226 1.00 55.41 120 SER A N 1
ATOM 971 C CA . SER A 1 120 ? -13.109 3.614 15.987 1.00 55.41 120 SER A CA 1
ATOM 972 C C . SER A 1 120 ? -13.109 2.907 17.333 1.00 55.41 120 SER A C 1
ATOM 974 O O . SER A 1 120 ? -12.497 3.397 18.283 1.00 55.41 120 SER A O 1
ATOM 976 N N . ILE A 1 121 ? -13.759 1.741 17.407 1.00 57.31 121 ILE A N 1
ATOM 977 C CA . ILE A 1 121 ? -13.760 0.877 18.602 1.00 57.31 121 ILE A CA 1
ATOM 978 C C . ILE A 1 121 ? -12.320 0.560 19.052 1.00 57.31 121 ILE A C 1
ATOM 980 O O . ILE A 1 121 ? -12.080 0.311 20.227 1.00 57.31 121 ILE A O 1
ATOM 984 N N . GLN A 1 122 ? -11.358 0.599 18.124 1.00 54.91 122 GLN A N 1
ATOM 985 C CA . GLN A 1 122 ? -9.943 0.330 18.387 1.00 54.91 122 GLN A CA 1
ATOM 986 C C . GLN A 1 122 ? -9.129 1.584 18.757 1.00 54.91 122 GLN A C 1
ATOM 988 O O . GLN A 1 122 ? -8.051 1.446 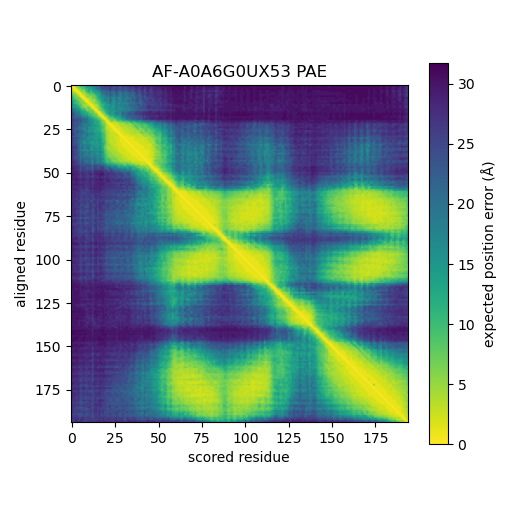19.325 1.00 54.91 122 GLN A O 1
ATOM 993 N N . ASN A 1 123 ? -9.624 2.794 18.456 1.00 54.09 123 ASN A N 1
ATOM 994 C CA . ASN A 1 123 ? -8.879 4.052 18.636 1.00 54.09 123 ASN A CA 1
ATOM 995 C C . ASN A 1 123 ? -9.221 4.810 19.925 1.00 54.09 123 ASN A C 1
ATOM 997 O O . ASN A 1 123 ? -8.535 5.773 20.258 1.00 54.09 123 ASN A O 1
ATOM 1001 N N . VAL A 1 124 ? -10.273 4.414 20.643 1.00 58.72 124 VAL A N 1
ATOM 1002 C CA . VAL A 1 124 ? -10.668 5.059 21.900 1.00 58.72 124 VAL A CA 1
ATOM 1003 C C . VAL A 1 124 ? -10.635 4.020 23.007 1.00 58.72 124 VAL A C 1
ATOM 1005 O O . VAL A 1 124 ? -11.517 3.166 23.090 1.00 58.72 124 VAL A O 1
ATOM 1008 N N . GLU A 1 125 ? -9.624 4.098 23.874 1.00 57.78 125 GLU A N 1
ATOM 1009 C CA . GLU A 1 125 ? -9.664 3.367 25.137 1.00 57.78 125 GLU A CA 1
ATOM 1010 C C . GLU A 1 125 ? -10.872 3.861 25.935 1.00 57.78 125 GLU A C 1
ATOM 1012 O O . GLU A 1 125 ? -10.977 5.041 26.281 1.00 57.78 125 GLU A O 1
ATOM 1017 N N . LEU A 1 126 ? -11.820 2.960 26.194 1.00 65.06 126 LEU A N 1
ATOM 1018 C CA . LEU A 1 126 ? -12.955 3.287 27.042 1.00 65.06 126 LEU A CA 1
ATOM 1019 C C . LEU A 1 126 ? -12.441 3.637 28.448 1.00 65.06 126 LEU A C 1
ATOM 1021 O O . LEU A 1 126 ? -11.550 2.946 28.957 1.00 65.06 126 LEU A O 1
ATOM 1025 N N . PRO A 1 127 ? -12.999 4.673 29.102 1.00 72.12 127 PRO A N 1
ATOM 1026 C CA . PRO A 1 127 ? -12.665 4.978 30.483 1.00 72.12 127 PRO A CA 1
ATOM 1027 C C . PRO A 1 127 ? -12.837 3.734 31.353 1.00 72.12 127 PRO A C 1
ATOM 1029 O O . PRO A 1 127 ? -13.826 3.009 31.233 1.00 72.12 127 PRO A O 1
ATOM 1032 N N . LYS A 1 128 ? -11.877 3.483 32.246 1.00 72.69 128 LYS A N 1
ATOM 1033 C CA . LYS A 1 128 ? -12.029 2.437 33.258 1.00 72.69 128 LYS A CA 1
ATOM 1034 C C . LYS A 1 128 ? -13.084 2.901 34.249 1.00 72.69 128 LYS A C 1
ATOM 1036 O O . LYS A 1 128 ? -12.805 3.738 35.105 1.00 72.69 128 LYS A O 1
ATOM 1041 N N . TYR A 1 129 ? -14.298 2.396 34.097 1.00 76.69 129 TYR A N 1
ATOM 1042 C CA . TYR A 1 129 ? -15.349 2.638 35.066 1.00 76.69 129 TYR A CA 1
ATOM 1043 C C . TYR A 1 129 ? -15.171 1.704 36.261 1.00 76.69 129 TYR A C 1
ATOM 1045 O O . TYR A 1 129 ? -14.924 0.511 36.092 1.00 76.69 129 TYR A O 1
ATOM 1053 N N . ASP A 1 130 ? -15.294 2.262 37.461 1.00 80.81 130 ASP A N 1
ATOM 1054 C CA . ASP A 1 130 ? -15.349 1.489 38.696 1.00 80.81 130 ASP A CA 1
ATOM 1055 C C . ASP A 1 130 ? -16.706 0.771 38.777 1.00 80.81 130 ASP A C 1
ATOM 1057 O O . ASP A 1 130 ? -17.765 1.403 38.702 1.00 80.81 130 ASP A O 1
ATOM 1061 N N . GLU A 1 131 ? -16.674 -0.558 38.890 1.00 77.44 131 GLU A N 1
ATOM 1062 C CA . GLU A 1 131 ? -17.875 -1.390 38.968 1.00 77.44 131 GLU A CA 1
ATOM 1063 C C . GLU A 1 131 ? -18.748 -1.022 40.172 1.00 77.44 131 GLU A C 1
ATOM 1065 O O . GLU A 1 131 ? -19.977 -1.072 40.073 1.00 77.44 131 GLU A O 1
ATOM 1070 N N . ASP A 1 132 ? -18.135 -0.610 41.285 1.00 76.81 132 ASP A N 1
ATOM 1071 C CA . ASP A 1 132 ? -18.856 -0.216 42.494 1.00 76.81 132 ASP A CA 1
ATOM 1072 C C . ASP A 1 132 ? -19.522 1.153 42.316 1.00 76.81 132 ASP A C 1
ATOM 1074 O O . ASP A 1 132 ? -20.657 1.355 42.754 1.00 76.81 132 ASP A O 1
ATOM 1078 N N . ALA A 1 133 ? -18.878 2.066 41.583 1.00 75.25 133 ALA A N 1
ATOM 1079 C CA . ALA A 1 133 ? -19.466 3.349 41.211 1.00 75.25 133 ALA A CA 1
ATOM 1080 C C . ALA A 1 133 ? -20.649 3.176 40.245 1.00 75.25 133 ALA A C 1
ATOM 1082 O O . ALA A 1 133 ? -21.680 3.823 40.426 1.00 75.25 133 ALA A O 1
ATOM 1083 N N . ILE A 1 134 ? -20.543 2.277 39.259 1.00 76.19 134 ILE A N 1
ATOM 1084 C CA . ILE A 1 134 ? -21.656 1.945 38.353 1.00 76.19 134 ILE A CA 1
ATOM 1085 C C . ILE A 1 134 ? -22.818 1.334 39.149 1.00 76.19 134 ILE A C 1
ATOM 1087 O O . ILE A 1 134 ? -23.959 1.776 39.007 1.00 76.19 134 ILE A O 1
ATOM 1091 N N . LYS A 1 135 ? -22.550 0.362 40.029 1.00 77.31 135 LYS A N 1
ATOM 1092 C CA . LYS A 1 135 ? -23.585 -0.257 40.876 1.00 77.31 135 LYS A CA 1
ATOM 1093 C C . LYS A 1 135 ? -24.262 0.751 41.801 1.00 77.31 135 LYS A C 1
ATOM 1095 O O . LYS A 1 135 ? -25.477 0.696 41.969 1.00 77.31 135 LYS A O 1
ATOM 1100 N N . ALA A 1 136 ? -23.505 1.686 42.371 1.00 77.56 136 ALA A N 1
ATOM 1101 C CA . ALA A 1 136 ? -24.051 2.746 43.214 1.00 77.56 136 ALA A CA 1
ATOM 1102 C C . ALA A 1 136 ? -24.928 3.738 42.427 1.00 77.56 136 ALA A C 1
ATOM 1104 O O . ALA A 1 136 ? -25.911 4.240 42.970 1.00 77.56 136 ALA A O 1
ATOM 1105 N N . LEU A 1 137 ? -24.596 4.010 41.159 1.00 74.38 137 LEU A N 1
ATOM 1106 C CA . LEU A 1 137 ? -25.321 4.965 40.314 1.00 74.38 137 LEU A CA 1
ATOM 1107 C C . LEU A 1 137 ? -26.647 4.402 39.774 1.00 74.38 137 LEU A C 1
ATOM 1109 O O . LEU A 1 137 ? -27.634 5.131 39.699 1.00 74.38 137 LEU A O 1
ATOM 1113 N N . PHE A 1 138 ? -26.668 3.120 39.393 1.00 74.06 138 PHE A N 1
ATOM 1114 C CA . PHE A 1 138 ? -27.811 2.483 38.720 1.00 74.06 138 PHE A CA 1
ATOM 1115 C C . PHE A 1 138 ? -28.626 1.534 39.623 1.00 74.06 138 PHE A C 1
ATOM 1117 O O . PHE A 1 138 ? -29.729 1.122 39.255 1.00 74.06 138 PHE A O 1
ATOM 1124 N N . GLY A 1 139 ? -28.128 1.216 40.823 1.00 69.69 139 GLY A N 1
ATOM 1125 C CA . GLY A 1 139 ? -28.740 0.247 41.736 1.00 69.69 139 GLY A CA 1
ATOM 1126 C C . GLY A 1 139 ? -28.700 -1.194 41.203 1.00 69.69 139 GLY A C 1
ATOM 1127 O O . GLY A 1 139 ? -28.123 -1.476 40.157 1.00 69.69 139 GLY A O 1
ATOM 1128 N N . GLU A 1 140 ? -29.357 -2.132 41.893 1.00 68.44 140 GLU A N 1
ATOM 1129 C CA . GLU A 1 140 ? -29.487 -3.541 41.457 1.00 68.44 140 GLU A CA 1
ATOM 1130 C C . GLU A 1 140 ? -30.460 -3.734 40.271 1.00 68.44 140 GLU A C 1
ATOM 1132 O O . GLU A 1 140 ? -30.950 -4.841 40.025 1.00 68.44 140 GLU A O 1
ATOM 1137 N N . GLN A 1 141 ? -30.808 -2.668 39.540 1.00 58.19 141 GLN A N 1
ATOM 1138 C CA . GLN A 1 141 ? -31.747 -2.789 38.434 1.00 58.19 141 GLN A CA 1
ATOM 1139 C C . GLN A 1 141 ? -31.136 -3.588 37.282 1.00 58.19 141 GLN A C 1
ATOM 1141 O O . GLN A 1 141 ? -30.003 -3.397 36.850 1.00 58.19 141 GLN A O 1
ATOM 1146 N N . ASN A 1 142 ? -31.942 -4.541 36.826 1.00 52.84 142 ASN A N 1
ATOM 1147 C CA . ASN A 1 142 ? -31.577 -5.628 35.940 1.00 52.84 142 ASN A CA 1
ATOM 1148 C C . ASN A 1 142 ? -30.899 -5.098 34.652 1.00 52.84 142 ASN A C 1
ATOM 1150 O O . ASN A 1 142 ? -31.568 -4.444 33.847 1.00 52.84 142 ASN A O 1
ATOM 1154 N N . PRO A 1 143 ? -29.616 -5.418 34.389 1.00 54.88 143 PRO A N 1
ATOM 1155 C CA . PRO A 1 143 ? -28.829 -4.848 33.285 1.00 54.88 143 PRO A CA 1
ATOM 1156 C C . PRO A 1 143 ? -29.305 -5.279 31.885 1.00 54.88 143 PRO A C 1
ATOM 1158 O O . PRO A 1 143 ? -28.661 -4.988 30.881 1.00 54.88 143 PRO A O 1
ATOM 1161 N N . ASN A 1 144 ? -30.411 -6.015 31.777 1.00 53.34 144 ASN A N 1
ATOM 1162 C CA . ASN A 1 144 ? -30.824 -6.711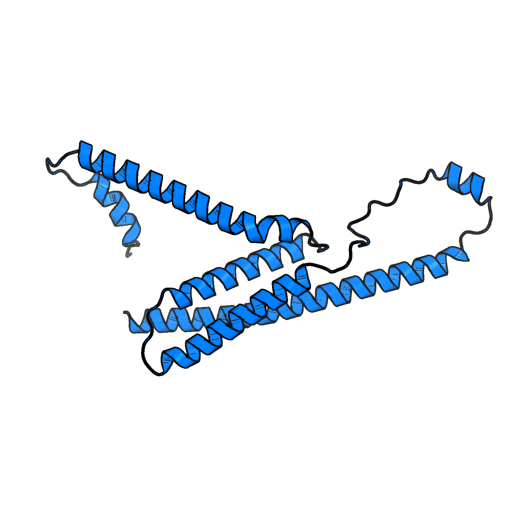 30.561 1.00 53.34 144 ASN A CA 1
ATOM 1163 C C . ASN A 1 144 ? -31.557 -5.840 29.523 1.00 53.34 144 ASN A C 1
ATOM 1165 O O . ASN A 1 144 ? -31.625 -6.235 28.359 1.00 53.34 144 ASN A O 1
ATOM 1169 N N . ILE A 1 145 ? -32.084 -4.667 29.892 1.00 52.03 145 ILE A N 1
ATOM 1170 C CA . ILE A 1 145 ? -32.891 -3.839 28.973 1.00 52.03 145 ILE A CA 1
ATOM 1171 C C . ILE A 1 145 ? -32.009 -2.867 28.165 1.00 52.03 145 ILE A C 1
ATOM 1173 O O . ILE A 1 145 ? -32.169 -2.775 26.948 1.00 52.03 145 ILE A O 1
ATOM 1177 N N . GLU A 1 146 ? -31.006 -2.239 28.785 1.00 51.59 146 GLU A N 1
ATOM 1178 C CA . GLU A 1 146 ? -30.046 -1.356 28.092 1.00 51.59 146 GLU A CA 1
ATOM 1179 C C . GLU A 1 146 ? -28.976 -2.133 27.302 1.00 51.59 146 GLU A C 1
ATOM 1181 O O . GLU A 1 146 ? -28.514 -1.686 26.247 1.00 51.59 146 GLU A O 1
ATOM 1186 N N . ASN A 1 147 ? -28.653 -3.359 27.737 1.00 54.97 147 ASN A N 1
ATOM 1187 C CA . ASN A 1 147 ? -27.684 -4.227 27.064 1.00 54.97 147 ASN A CA 1
ATOM 1188 C C . ASN A 1 147 ? -28.063 -4.555 25.614 1.00 54.97 147 ASN A C 1
ATOM 1190 O O . ASN A 1 147 ? -27.179 -4.709 24.780 1.00 54.97 147 ASN A O 1
ATOM 1194 N N . ASN A 1 148 ? -29.351 -4.662 25.278 1.00 55.97 148 ASN A N 1
ATOM 1195 C CA . ASN A 1 148 ? -29.762 -5.019 23.916 1.00 55.97 148 ASN A CA 1
ATOM 1196 C C . ASN A 1 148 ? -29.526 -3.885 22.910 1.00 55.97 148 ASN A C 1
ATOM 1198 O O . ASN A 1 148 ? -29.174 -4.141 21.760 1.00 55.97 148 ASN A O 1
ATOM 1202 N N . GLN A 1 149 ? -29.693 -2.630 23.327 1.00 60.09 149 GLN A N 1
ATOM 1203 C CA . GLN A 1 149 ? -29.533 -1.476 22.442 1.00 60.09 149 GLN A CA 1
ATOM 1204 C C . GLN A 1 149 ? -28.052 -1.115 22.266 1.00 60.09 149 GLN A C 1
ATOM 1206 O O . GLN A 1 149 ? -27.612 -0.845 21.145 1.00 60.09 149 GLN A O 1
ATOM 1211 N N . ALA A 1 150 ? -27.265 -1.213 23.343 1.00 60.47 150 ALA A N 1
ATOM 1212 C CA . ALA A 1 150 ? -25.810 -1.093 23.299 1.00 60.47 150 ALA A CA 1
ATOM 1213 C C . ALA A 1 150 ? -25.169 -2.211 22.457 1.00 60.47 150 ALA A C 1
ATOM 1215 O O . ALA A 1 150 ? -24.408 -1.912 21.537 1.00 60.47 150 ALA A O 1
ATOM 1216 N N . LYS A 1 151 ? -25.550 -3.482 22.672 1.00 64.25 151 LYS A N 1
ATOM 1217 C CA . LYS A 1 151 ? -25.074 -4.617 21.855 1.00 64.25 151 LYS A CA 1
ATOM 1218 C C . LYS A 1 151 ? -25.385 -4.426 20.377 1.00 64.25 151 LYS A C 1
ATOM 1220 O O . LYS A 1 151 ? -24.488 -4.557 19.557 1.00 64.25 151 LYS A O 1
ATOM 1225 N N . LYS A 1 152 ? -26.611 -4.015 20.039 1.00 71.06 152 LYS A N 1
ATOM 1226 C CA . LYS A 1 152 ? -27.015 -3.751 18.649 1.00 71.06 152 LYS A CA 1
ATOM 1227 C C . LYS A 1 152 ? -26.252 -2.585 18.007 1.00 71.06 152 LYS A C 1
ATOM 1229 O O . LYS A 1 152 ? -26.125 -2.529 16.788 1.00 71.06 152 LYS A O 1
ATOM 1234 N N . THR A 1 153 ? -25.771 -1.630 18.801 1.00 68.81 153 THR A N 1
ATOM 1235 C CA . THR A 1 153 ? -24.981 -0.487 18.309 1.00 68.81 153 THR A CA 1
ATOM 1236 C C . THR A 1 153 ? -23.525 -0.887 18.080 1.00 68.81 153 THR A C 1
ATOM 1238 O O . THR A 1 153 ? -22.960 -0.546 17.046 1.00 68.81 153 THR A O 1
ATOM 1241 N N . ILE A 1 154 ? -22.950 -1.673 18.994 1.00 70.44 154 ILE A N 1
ATOM 1242 C CA . ILE A 1 154 ? -21.615 -2.269 18.842 1.00 70.44 154 ILE A CA 1
ATOM 1243 C C . ILE A 1 154 ? -21.590 -3.217 17.638 1.00 70.44 154 ILE A C 1
ATOM 1245 O O . ILE A 1 154 ? -20.679 -3.134 16.827 1.00 70.44 154 ILE A O 1
ATOM 1249 N N . GLU A 1 155 ? -22.616 -4.051 17.466 1.00 73.25 155 GLU A N 1
ATOM 1250 C CA . GLU A 1 155 ? -22.743 -4.971 16.329 1.00 73.25 155 GLU A CA 1
ATOM 1251 C C . GLU A 1 155 ? -22.752 -4.218 14.989 1.00 73.25 155 GLU A C 1
ATOM 1253 O O . GLU A 1 155 ? -21.976 -4.540 14.096 1.00 73.25 155 GLU A O 1
ATOM 1258 N N . LYS A 1 156 ? -23.510 -3.116 14.889 1.00 72.94 156 LYS A N 1
ATOM 1259 C CA . LYS A 1 156 ? -23.493 -2.240 13.704 1.00 72.94 156 LYS A CA 1
ATOM 1260 C C . LYS A 1 156 ? -22.131 -1.594 13.439 1.00 72.94 156 LYS A C 1
ATOM 1262 O O . LYS A 1 156 ? -21.774 -1.392 12.281 1.00 72.94 156 LYS A O 1
ATOM 1267 N N . LEU A 1 157 ? -21.391 -1.227 14.486 1.00 68.31 157 LEU A N 1
ATOM 1268 C CA . LEU A 1 157 ? -20.039 -0.677 14.350 1.00 68.31 157 LEU A CA 1
ATOM 1269 C C . LEU A 1 157 ? -19.039 -1.756 13.909 1.00 68.31 157 LEU A C 1
ATOM 1271 O O . LEU A 1 157 ? -18.179 -1.479 13.077 1.00 68.31 157 LEU A O 1
ATOM 1275 N N . CYS A 1 158 ? -19.179 -2.986 14.406 1.00 71.50 158 CYS A N 1
ATOM 1276 C CA . CYS A 1 158 ? -18.395 -4.132 13.948 1.00 71.50 158 CYS A CA 1
ATOM 1277 C C . CYS A 1 158 ? -18.665 -4.444 12.470 1.00 71.50 158 CYS A C 1
ATOM 1279 O O . CYS A 1 158 ? -17.715 -4.616 11.708 1.00 71.50 158 CYS A O 1
ATOM 1281 N N . ASP A 1 159 ? -19.931 -4.450 12.043 1.00 74.25 159 ASP A N 1
ATOM 1282 C CA . ASP A 1 159 ? -20.302 -4.643 10.636 1.00 74.25 159 ASP A CA 1
ATOM 1283 C C . ASP A 1 159 ? -19.731 -3.536 9.743 1.00 74.25 159 ASP A C 1
ATOM 1285 O O . ASP A 1 159 ? -19.221 -3.806 8.656 1.00 74.25 159 ASP A O 1
ATOM 1289 N N . PHE A 1 160 ? -19.767 -2.285 10.210 1.00 75.25 160 PHE A N 1
ATOM 1290 C CA . PHE A 1 160 ? -19.178 -1.160 9.489 1.00 75.25 160 PHE A CA 1
ATOM 1291 C C . PHE A 1 160 ? -17.660 -1.309 9.331 1.00 75.25 160 PHE A C 1
ATOM 1293 O O . PHE A 1 160 ? -17.146 -1.131 8.226 1.00 75.25 160 PHE A O 1
ATOM 1300 N N . ASN A 1 161 ? -16.954 -1.681 10.404 1.00 73.75 161 ASN A N 1
ATOM 1301 C CA . ASN A 1 161 ? -15.517 -1.950 10.353 1.00 73.75 161 ASN A CA 1
ATOM 1302 C C . ASN A 1 161 ? -15.197 -3.088 9.386 1.00 73.75 161 ASN A C 1
ATOM 1304 O O . ASN A 1 161 ? -14.290 -2.951 8.575 1.00 73.75 161 ASN A O 1
ATOM 1308 N N . ARG A 1 162 ? -15.981 -4.168 9.399 1.00 80.00 162 ARG A N 1
ATOM 1309 C CA . ARG A 1 162 ? -15.795 -5.282 8.469 1.00 80.00 162 ARG A CA 1
ATOM 1310 C C . ARG A 1 162 ? -15.985 -4.855 7.013 1.00 80.00 162 ARG A C 1
ATOM 1312 O O . ARG A 1 162 ? -15.145 -5.165 6.182 1.00 80.00 162 ARG A O 1
ATOM 1319 N N . ILE A 1 163 ? -17.047 -4.112 6.696 1.00 80.62 163 ILE A N 1
ATOM 1320 C CA . ILE A 1 163 ? -17.280 -3.595 5.334 1.00 80.62 163 ILE A CA 1
ATOM 1321 C C . ILE A 1 163 ? -16.133 -2.673 4.898 1.00 80.62 163 ILE A C 1
ATOM 1323 O O . ILE A 1 163 ? -15.738 -2.658 3.730 1.00 80.62 163 ILE A O 1
ATOM 1327 N N . PHE A 1 164 ? -15.605 -1.884 5.831 1.00 78.44 164 PHE A N 1
ATOM 1328 C CA . PHE A 1 164 ? -14.468 -1.010 5.585 1.00 78.44 164 PHE A CA 1
ATOM 1329 C C . PHE A 1 164 ? -13.181 -1.800 5.302 1.00 78.44 164 PHE A C 1
ATOM 1331 O O . PHE A 1 164 ? -12.497 -1.502 4.322 1.00 78.44 164 PHE A O 1
ATOM 1338 N N . GLU A 1 165 ? -12.891 -2.836 6.090 1.00 80.69 165 GLU A N 1
ATOM 1339 C CA . GLU A 1 165 ? -11.766 -3.749 5.863 1.00 80.69 165 GLU A CA 1
ATOM 1340 C C . GLU A 1 165 ? -11.912 -4.507 4.537 1.00 80.69 165 GLU A C 1
ATOM 1342 O O . GLU A 1 165 ? -10.985 -4.486 3.731 1.00 80.69 165 GLU A O 1
ATOM 1347 N N . ASP A 1 166 ? -13.093 -5.062 4.243 1.00 84.69 166 ASP A N 1
ATOM 1348 C CA . ASP A 1 166 ? -13.392 -5.762 2.985 1.00 84.69 166 ASP A CA 1
ATOM 1349 C C . ASP A 1 166 ? -13.134 -4.857 1.768 1.00 84.69 166 ASP A C 1
ATOM 1351 O O . ASP A 1 166 ? -12.582 -5.287 0.750 1.00 84.69 166 ASP A O 1
ATOM 1355 N N . LYS A 1 167 ? -13.480 -3.567 1.873 1.00 84.88 167 LYS A N 1
ATOM 1356 C CA . LYS A 1 167 ? -13.203 -2.583 0.822 1.00 84.88 167 LYS A CA 1
ATOM 1357 C C . LYS A 1 167 ? -11.702 -2.373 0.620 1.00 84.88 167 LYS A C 1
ATOM 1359 O O . LYS A 1 167 ? -11.252 -2.296 -0.52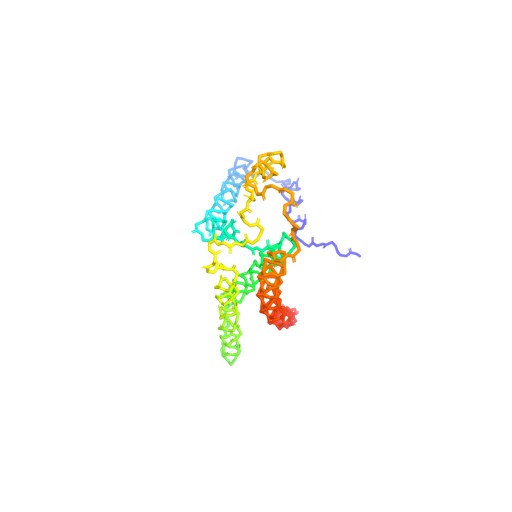2 1.00 84.88 167 LYS A O 1
ATOM 1364 N N . ILE A 1 168 ? -10.928 -2.280 1.700 1.00 84.19 168 ILE A N 1
ATOM 1365 C CA . ILE A 1 168 ? -9.468 -2.127 1.630 1.00 84.19 168 ILE A CA 1
ATOM 1366 C C . ILE A 1 168 ? -8.832 -3.375 1.025 1.00 84.19 168 ILE A C 1
ATOM 1368 O O . ILE A 1 168 ? -8.019 -3.254 0.110 1.00 84.19 168 ILE A O 1
ATOM 1372 N N . SER A 1 169 ? -9.250 -4.564 1.460 1.00 86.69 169 SER A N 1
ATOM 1373 C CA . SER A 1 169 ? -8.805 -5.836 0.889 1.00 86.69 169 SER A CA 1
ATOM 1374 C C . SER A 1 169 ? -9.131 -5.945 -0.603 1.00 86.69 169 SER A C 1
ATOM 1376 O O . SER A 1 169 ? -8.306 -6.434 -1.373 1.00 86.69 169 SER A O 1
ATOM 1378 N N . GLY A 1 170 ? -10.281 -5.428 -1.048 1.00 87.94 170 GLY A N 1
ATOM 1379 C CA . GLY A 1 170 ? -10.628 -5.351 -2.470 1.00 87.94 170 GLY A CA 1
ATOM 1380 C C . GLY A 1 170 ? -9.654 -4.492 -3.286 1.00 87.94 170 GLY A C 1
ATOM 1381 O O . GLY A 1 170 ? -9.186 -4.923 -4.341 1.00 87.94 170 GLY A O 1
ATOM 1382 N N . VAL A 1 171 ? -9.294 -3.307 -2.782 1.00 87.62 171 VAL A N 1
ATOM 1383 C CA . VAL A 1 171 ? -8.327 -2.411 -3.449 1.00 87.62 171 VAL A CA 1
ATOM 1384 C C . VAL A 1 171 ? -6.912 -3.005 -3.428 1.00 87.62 171 VAL A C 1
ATOM 1386 O O . VAL A 1 171 ? -6.198 -2.925 -4.426 1.00 87.62 171 VAL A O 1
ATOM 1389 N N . ILE A 1 172 ? -6.520 -3.669 -2.336 1.00 89.19 172 ILE A N 1
ATOM 1390 C CA . ILE A 1 172 ? -5.270 -4.444 -2.253 1.00 89.19 172 ILE A CA 1
ATOM 1391 C C . ILE A 1 172 ? -5.243 -5.546 -3.319 1.00 89.19 172 ILE A C 1
ATOM 1393 O O . ILE A 1 172 ? -4.239 -5.703 -4.011 1.00 89.19 172 ILE A O 1
ATOM 1397 N N . GLY A 1 173 ? -6.347 -6.273 -3.505 1.00 88.56 173 GLY A N 1
ATOM 1398 C CA . GLY A 1 173 ? -6.470 -7.289 -4.550 1.00 88.56 173 GLY A CA 1
ATOM 1399 C C . GLY A 1 173 ? -6.249 -6.714 -5.952 1.00 88.56 173 GLY A C 1
ATOM 1400 O O . GLY A 1 173 ? -5.461 -7.261 -6.723 1.00 88.56 173 GLY A O 1
ATOM 1401 N N . ALA A 1 174 ? -6.870 -5.572 -6.259 1.00 89.50 174 ALA A N 1
ATOM 1402 C CA . ALA A 1 174 ? -6.660 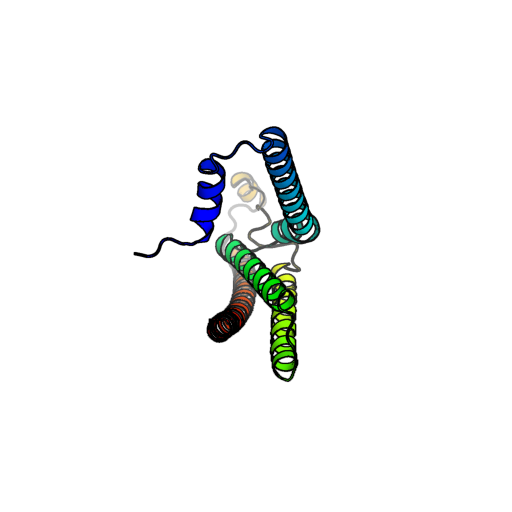-4.871 -7.527 1.00 89.50 174 ALA A CA 1
ATOM 1403 C C . ALA A 1 174 ? -5.198 -4.417 -7.707 1.00 89.50 174 ALA A C 1
ATOM 1405 O O . ALA A 1 174 ? -4.626 -4.577 -8.784 1.00 89.50 174 ALA A O 1
ATOM 1406 N N . ALA A 1 175 ? -4.565 -3.917 -6.641 1.00 89.50 175 ALA A N 1
ATOM 1407 C CA . ALA A 1 175 ? -3.152 -3.548 -6.654 1.00 89.50 175 ALA A CA 1
ATOM 1408 C C . ALA A 1 175 ? -2.238 -4.746 -6.947 1.00 89.50 175 ALA A C 1
ATOM 1410 O O . ALA A 1 175 ? -1.277 -4.612 -7.699 1.00 89.50 175 ALA A O 1
ATOM 1411 N N . ILE A 1 176 ? -2.529 -5.919 -6.379 1.00 89.62 176 ILE A N 1
ATOM 1412 C CA . ILE A 1 176 ? -1.752 -7.142 -6.622 1.00 89.62 176 ILE A CA 1
ATOM 1413 C C . ILE A 1 176 ? -1.846 -7.572 -8.089 1.00 89.62 176 ILE A C 1
ATOM 1415 O O . ILE A 1 176 ? -0.827 -7.948 -8.663 1.00 89.62 176 ILE A O 1
ATOM 1419 N N . LEU A 1 177 ? -3.026 -7.483 -8.709 1.00 91.38 177 LEU A N 1
ATOM 1420 C CA . LEU A 1 177 ? -3.190 -7.798 -10.132 1.00 91.38 177 LEU A CA 1
ATOM 1421 C C . LEU A 1 177 ? -2.325 -6.887 -11.010 1.00 91.38 177 LEU A C 1
ATOM 1423 O O . LEU A 1 177 ? -1.555 -7.388 -11.823 1.00 91.38 177 LEU A O 1
ATOM 1427 N N . LEU A 1 178 ? -2.360 -5.573 -10.771 1.00 88.88 178 LEU A N 1
ATOM 1428 C CA . LEU A 1 178 ? -1.519 -4.618 -11.503 1.00 88.88 178 LEU A CA 1
ATOM 1429 C C . LEU A 1 178 ? -0.020 -4.854 -11.281 1.00 88.88 178 LEU A C 1
ATOM 1431 O O . LEU A 1 178 ? 0.781 -4.684 -12.194 1.00 88.88 178 LEU A O 1
ATOM 1435 N N . LEU A 1 179 ? 0.378 -5.251 -10.070 1.00 88.38 179 LEU A N 1
ATOM 1436 C CA . LEU A 1 179 ? 1.769 -5.598 -9.780 1.00 88.38 179 LEU A CA 1
ATOM 1437 C C . LEU A 1 179 ? 2.211 -6.868 -10.509 1.00 88.38 179 LEU A C 1
ATOM 1439 O O . LEU A 1 179 ? 3.369 -6.957 -10.905 1.00 88.38 179 LEU A O 1
ATOM 1443 N N . ASN A 1 180 ? 1.314 -7.836 -10.697 1.00 90.25 180 ASN A N 1
ATOM 1444 C CA . ASN A 1 180 ? 1.604 -9.025 -11.493 1.00 90.25 180 ASN A CA 1
ATOM 1445 C C . ASN A 1 180 ? 1.749 -8.672 -12.977 1.00 90.25 180 ASN A C 1
ATOM 1447 O O . ASN A 1 180 ? 2.738 -9.078 -13.577 1.00 90.25 180 ASN A O 1
ATOM 1451 N N . GLU A 1 181 ? 0.847 -7.852 -13.527 1.00 86.88 181 GLU A N 1
ATOM 1452 C CA . GLU A 1 181 ? 0.969 -7.328 -14.898 1.00 86.88 181 GLU A CA 1
ATOM 1453 C C . GLU A 1 181 ? 2.299 -6.578 -15.092 1.00 86.88 181 GLU A C 1
ATOM 1455 O O . GLU A 1 181 ? 2.997 -6.778 -16.084 1.00 86.88 181 GLU A O 1
ATOM 1460 N N . TYR A 1 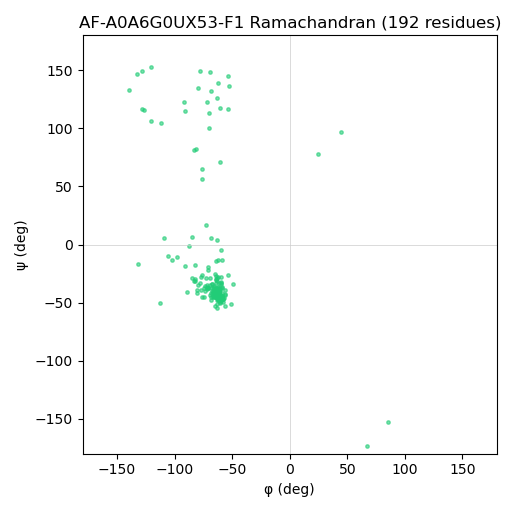182 ? 2.704 -5.767 -14.108 1.00 86.31 182 TYR A N 1
ATOM 1461 C CA . TYR A 1 182 ? 4.012 -5.110 -14.110 1.00 86.31 182 TYR A CA 1
ATOM 1462 C C . TYR A 1 182 ? 5.183 -6.108 -14.071 1.00 86.31 182 TYR A C 1
ATOM 1464 O O . TYR A 1 182 ? 6.162 -5.913 -14.785 1.00 86.31 182 TYR A O 1
ATOM 1472 N N . ASN A 1 183 ? 5.109 -7.175 -13.270 1.00 86.12 183 ASN A N 1
ATOM 1473 C CA . ASN A 1 183 ? 6.179 -8.177 -13.206 1.00 86.12 183 ASN A CA 1
ATOM 1474 C C . ASN A 1 183 ? 6.327 -8.937 -14.533 1.00 86.12 183 ASN A C 1
ATOM 1476 O O . ASN A 1 183 ? 7.448 -9.127 -14.997 1.00 86.12 183 ASN A O 1
ATOM 1480 N N . GLU A 1 184 ? 5.214 -9.334 -15.158 1.00 85.75 184 GLU A N 1
ATOM 1481 C CA . GLU A 1 184 ? 5.211 -9.955 -16.492 1.00 85.75 184 GLU A CA 1
ATOM 1482 C C . GLU A 1 184 ? 5.836 -9.017 -17.533 1.00 85.75 184 GLU A C 1
ATOM 1484 O O . GLU A 1 184 ? 6.655 -9.425 -18.359 1.00 85.75 184 GLU A O 1
ATOM 1489 N N . PHE A 1 185 ? 5.510 -7.728 -17.445 1.00 80.25 185 PHE A N 1
ATOM 1490 C CA . PHE A 1 185 ? 6.101 -6.694 -18.281 1.00 80.25 185 PHE A CA 1
ATOM 1491 C C . PHE A 1 185 ? 7.613 -6.514 -18.033 1.00 80.25 185 PHE A C 1
ATOM 1493 O O . PHE A 1 185 ? 8.393 -6.389 -18.980 1.00 80.25 185 PHE A O 1
ATOM 1500 N N . GLU A 1 186 ? 8.062 -6.550 -16.778 1.00 81.62 186 GLU A N 1
ATOM 1501 C CA . GLU A 1 186 ? 9.483 -6.468 -16.426 1.00 81.62 186 GLU A CA 1
ATOM 1502 C C . GLU A 1 186 ? 10.270 -7.682 -16.958 1.00 81.62 186 GLU A C 1
ATOM 1504 O O . GLU A 1 186 ? 11.394 -7.537 -17.451 1.00 81.62 186 GLU A O 1
ATOM 1509 N N . GLU A 1 187 ? 9.683 -8.881 -16.907 1.00 84.56 187 GLU A N 1
ATOM 1510 C CA . GLU A 1 187 ? 10.255 -10.091 -17.511 1.00 84.56 187 GLU A CA 1
ATOM 1511 C C . GLU A 1 187 ? 10.344 -9.985 -19.037 1.00 84.56 187 GLU A C 1
ATOM 1513 O O . GLU A 1 187 ? 11.386 -10.315 -19.615 1.00 84.56 187 GLU A O 1
ATOM 1518 N N . TYR A 1 188 ? 9.309 -9.450 -19.689 1.00 80.81 188 TYR A N 1
ATOM 1519 C CA . TYR A 1 188 ? 9.325 -9.186 -21.126 1.00 80.81 188 TYR A CA 1
ATOM 1520 C C . TYR A 1 188 ? 10.471 -8.241 -21.520 1.00 80.81 188 T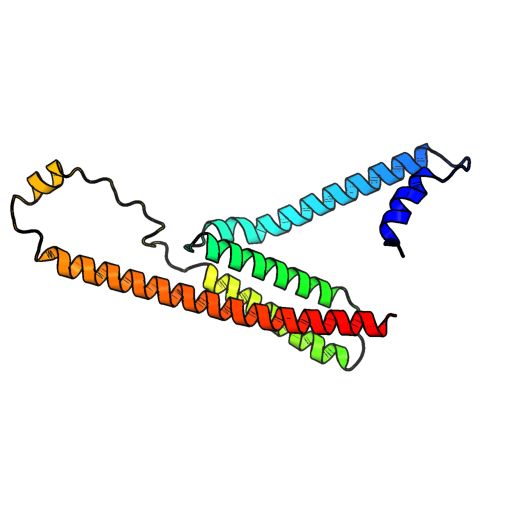YR A C 1
ATOM 1522 O O . TYR A 1 188 ? 11.257 -8.568 -22.411 1.00 80.81 188 TYR A O 1
ATOM 1530 N N . ILE A 1 189 ? 10.666 -7.127 -20.806 1.00 75.44 189 ILE A N 1
ATOM 1531 C CA . ILE A 1 189 ? 11.789 -6.206 -21.063 1.00 75.44 189 ILE A CA 1
ATOM 1532 C C . ILE A 1 189 ? 13.142 -6.908 -20.905 1.00 75.44 189 ILE A C 1
ATOM 1534 O O . ILE A 1 189 ? 14.042 -6.727 -21.731 1.00 75.44 189 ILE A O 1
ATOM 1538 N N . LYS A 1 190 ? 13.312 -7.713 -19.851 1.00 80.50 190 LYS A N 1
ATOM 1539 C CA . LYS A 1 190 ? 14.553 -8.474 -19.626 1.00 80.50 190 LYS A CA 1
ATOM 1540 C C . LYS A 1 190 ? 14.818 -9.488 -20.736 1.00 80.50 190 LYS A C 1
ATOM 1542 O O . LYS A 1 190 ? 15.979 -9.755 -21.033 1.00 80.50 190 LYS A O 1
ATOM 1547 N N . SER A 1 191 ? 13.766 -10.039 -21.340 1.00 80.56 191 SER A N 1
ATOM 1548 C CA . SER A 1 191 ? 13.880 -10.976 -22.459 1.00 80.56 191 SER A CA 1
ATOM 1549 C C . SER A 1 191 ? 14.292 -10.307 -23.774 1.00 80.56 191 SER A C 1
ATOM 1551 O O . SER A 1 191 ? 14.966 -10.941 -24.574 1.00 80.56 191 SER A O 1
ATOM 1553 N N . ILE A 1 192 ? 13.947 -9.030 -23.984 1.00 72.44 192 ILE A N 1
ATOM 1554 C CA . ILE A 1 192 ? 14.347 -8.262 -25.178 1.00 72.44 192 ILE A CA 1
ATOM 1555 C C . ILE A 1 192 ? 15.801 -7.777 -25.085 1.00 72.44 192 ILE A C 1
ATOM 1557 O O . ILE A 1 192 ? 16.481 -7.647 -26.100 1.00 72.44 192 ILE A O 1
ATOM 1561 N N . ASN A 1 193 ? 16.274 -7.472 -23.875 1.00 62.56 193 ASN A N 1
ATOM 1562 C CA . ASN A 1 193 ? 17.609 -6.911 -23.644 1.00 62.56 193 ASN A CA 1
ATOM 1563 C C . ASN A 1 193 ? 18.729 -7.965 -23.488 1.00 62.56 193 ASN A C 1
ATOM 1565 O O . ASN A 1 193 ? 19.881 -7.574 -23.289 1.00 62.56 193 ASN A O 1
ATOM 1569 N N . ASN A 1 194 ? 18.408 -9.264 -23.551 1.00 51.00 194 ASN A N 1
ATOM 1570 C CA . ASN A 1 194 ? 19.360 -10.390 -23.557 1.00 51.00 194 ASN A CA 1
ATOM 1571 C C . ASN A 1 194 ? 19.471 -11.005 -24.953 1.00 51.00 194 ASN A C 1
ATOM 1573 O O . ASN A 1 194 ? 20.596 -11.430 -25.303 1.00 51.00 194 ASN A O 1
#

Radius of gyration: 27.14 Å; Cα contacts (8 Å, |Δi|>4): 62; chains: 1; bounding box: 83×36×73 Å

Mean predicted aligned error: 17.42 Å

Secondary structure (DSSP, 8-state):
----HHHHHHHHHHH--S-S-HHHHHHHHHHHHHHHHHHHHHHHHHHIIIIIHHHHT--S-HHHHHHHHHHHHHHHHHHHHHHHS---STHHHHHHHHHHHHHHHHHHHHHHHT-S-S--TTTSPPP---HHHHHHHHTT--TTTHHHHHHHHHHHHHHHHHHHHHHHHHHHHHHHHHHHHHHHHHHHHHHH--